Protein AF-A0A2E3Z5Z4-F1 (afdb_monomer)

Secondary structure (DSSP, 8-state):
-EE--EEE----SSSPPPEEEPPPEE-----HHHHHHHHHHHHHHHHHHHHHHHHHHHHHHHHHHT------------------------SSHHHHHHHHHHHHHHHHHHHHHHHHHHHHHHHHHHHHHHHHHHHHHHHHHHHHTT---HHHHIIIIIIIIHHHHHIIIIIHHHHHHHHHHHHHHHHTTSSHHHHHHHHHHHHHHHHHHHHHHHHHHHHHHHHHHHHHHHHHHHHHHHHHHHHHHHHHHHHHHHHHHT-

Sequence (259 aa):
LTLAVQARDAYDLSGKPHIGSSQRFLLDIVTESELRAQLEKRELSLRQRFESIYEKMTGIQDLLTRIQVQPLTPIDTPSRQITGSETADHEMADEDTMGQSELERIQERDRLRIRGALQNVTQIAYETLGVSEGFEDIVEELINNRVDTEELKRRLVGGIAEPLRNIGDKMLPALEARIQLLEVAYRNQQSVEESQLRTVAEGEVVLEAMKQVLDRMLELESYNEIVELLRGIVKDHEKLKELTKKERRQKLRSLLDDN

Radius of gyration: 32.75 Å; Cα contacts (8 Å, |Δi|>4): 185; chains: 1; bounding box: 84×48×108 Å

Foldseek 3Di:
DKDKDKDWDPDDPDDDTDIDIDDIDDDDDDDLVVLVVVLVVLLVVLLVLLVVLLVLLVVLLVLLVPLDDDDPPPPPPPPPPDDDDDDDDDDPPPVVVVVVVVVVVSLVSNLVSLVVSLVSLLVSLVSLLVSLVSLVVSVVVCVVVVVDDPVSCCLSNVLANVLSNCLNVPLSVVLSVLSVVLSVCSVVVHCNVVSSVVSSVSSVVSSVSSVSSSVSSVVCVVVVVVVVVVVVVVVVVVVVVVVVVVVVVVVVVVVVVVD

pLDDT: mean 81.89, std 17.37, range [35.25, 98.38]

Mean predicted aligned error: 13.55 Å

Solvent-accessible surface area (backbone atoms only — not comparable to full-atom values): 14600 Å² total; per-residue (Å²): 91,78,48,68,54,75,48,70,59,88,62,79,86,85,77,79,56,57,71,51,66,53,74,77,43,79,47,83,93,69,53,73,70,55,50,49,55,54,50,53,54,49,50,52,53,45,48,58,52,47,52,54,49,50,54,52,51,52,54,41,49,57,51,58,70,65,50,80,71,74,75,84,70,74,80,77,72,75,83,72,77,87,74,88,81,92,79,84,94,88,76,78,70,60,61,60,54,51,53,51,57,52,53,52,53,52,51,54,51,42,52,50,47,53,54,49,39,42,57,49,42,57,49,47,21,55,53,36,33,58,44,17,50,55,41,49,51,52,52,51,53,28,54,77,69,71,72,61,48,73,66,58,47,46,43,44,42,68,46,36,21,52,54,32,37,46,42,26,74,47,48,37,53,52,40,42,54,34,46,52,52,28,51,52,18,55,75,68,74,43,66,43,58,63,33,44,54,54,34,49,53,48,46,50,56,47,50,52,54,52,47,56,36,51,50,61,57,50,77,50,45,64,58,50,51,54,48,50,54,49,53,49,52,50,52,51,51,52,53,52,50,52,51,54,54,48,52,53,51,50,53,53,48,55,62,62,72,75,110

Structure (mmCIF, N/CA/C/O backbone):
data_AF-A0A2E3Z5Z4-F1
#
_entry.id   AF-A0A2E3Z5Z4-F1
#
loop_
_atom_site.group_PDB
_atom_site.id
_atom_site.type_symbol
_atom_site.label_atom_id
_atom_site.label_alt_id
_atom_site.label_comp_id
_atom_site.label_asym_id
_atom_site.label_entity_id
_atom_site.label_seq_id
_atom_site.pdbx_PDB_ins_code
_atom_site.Cartn_x
_atom_site.Cartn_y
_atom_site.Cartn_z
_atom_site.occupancy
_atom_site.B_iso_or_equiv
_atom_site.auth_seq_id
_atom_site.auth_comp_id
_atom_site.auth_asym_id
_atom_site.auth_atom_id
_atom_site.pdbx_PDB_model_num
ATOM 1 N N . LEU A 1 1 ? 4.002 7.766 -32.623 1.00 81.69 1 LEU A N 1
ATOM 2 C CA . LEU A 1 1 ? 3.055 7.008 -33.485 1.00 81.69 1 LEU A CA 1
ATOM 3 C C . LEU A 1 1 ? 1.656 7.142 -32.874 1.00 81.69 1 LEU A C 1
ATOM 5 O O . LEU A 1 1 ? 1.576 7.218 -31.659 1.00 81.69 1 LEU A O 1
ATOM 9 N N . THR A 1 2 ? 0.567 7.232 -33.645 1.00 85.31 2 THR A N 1
ATOM 10 C CA . THR A 1 2 ? -0.797 7.290 -33.076 1.00 85.31 2 THR A CA 1
ATOM 11 C C . THR A 1 2 ? -1.677 6.170 -33.620 1.00 85.31 2 THR A C 1
ATOM 13 O O . THR A 1 2 ? -1.690 5.919 -34.822 1.00 85.31 2 THR A O 1
ATOM 16 N N . LEU A 1 3 ? -2.406 5.493 -32.732 1.00 89.81 3 LEU A N 1
ATOM 17 C CA . LEU A 1 3 ? -3.321 4.397 -33.053 1.00 89.81 3 LEU A CA 1
ATOM 18 C C . LEU A 1 3 ? -4.740 4.778 -32.617 1.00 89.81 3 LEU A C 1
ATOM 20 O O . LEU A 1 3 ? -4.932 5.350 -31.548 1.00 89.81 3 LEU A O 1
ATOM 24 N N . ALA A 1 4 ? -5.745 4.474 -33.430 1.00 88.81 4 ALA A N 1
ATOM 25 C CA . ALA A 1 4 ? -7.147 4.576 -33.043 1.00 88.81 4 ALA A CA 1
ATOM 26 C C . ALA A 1 4 ? -7.926 3.430 -33.684 1.00 88.81 4 ALA A C 1
ATOM 28 O O . ALA A 1 4 ? -7.639 3.039 -34.816 1.00 88.81 4 ALA A O 1
ATOM 29 N N . VAL A 1 5 ? -8.912 2.910 -32.963 1.00 88.25 5 VAL A N 1
ATOM 30 C CA . VAL A 1 5 ? -9.792 1.842 -33.432 1.00 88.25 5 VAL A CA 1
ATOM 31 C C . VAL A 1 5 ? -11.136 2.459 -33.798 1.00 88.25 5 VAL A C 1
ATOM 33 O O . VAL A 1 5 ? -11.672 3.286 -33.063 1.00 88.25 5 VAL A O 1
ATOM 36 N N . GLN A 1 6 ? -11.682 2.073 -34.948 1.00 91.06 6 GLN A N 1
ATOM 37 C CA . GLN A 1 6 ? -13.031 2.445 -35.360 1.00 91.06 6 GLN A CA 1
ATOM 38 C C . GLN A 1 6 ? -13.872 1.182 -35.495 1.00 91.06 6 GLN A C 1
ATOM 40 O O . GLN A 1 6 ? -13.447 0.214 -36.123 1.00 91.06 6 GLN A O 1
ATOM 45 N N . ALA A 1 7 ? -15.065 1.207 -34.913 1.00 88.56 7 ALA A N 1
ATOM 46 C CA . ALA A 1 7 ? -16.059 0.160 -35.053 1.00 88.56 7 ALA A CA 1
ATOM 47 C C . ALA A 1 7 ? -17.259 0.720 -35.814 1.00 88.56 7 ALA A C 1
ATOM 49 O O . ALA A 1 7 ? -17.689 1.849 -35.572 1.00 88.56 7 ALA A O 1
ATOM 50 N N . ARG A 1 8 ? -17.789 -0.074 -36.743 1.00 88.62 8 ARG A N 1
ATOM 51 C CA . ARG A 1 8 ? -18.981 0.258 -37.523 1.00 88.62 8 ARG A CA 1
ATOM 52 C C . ARG A 1 8 ? -20.074 -0.744 -37.194 1.00 88.62 8 ARG A C 1
ATOM 54 O O . ARG A 1 8 ? -19.803 -1.945 -37.205 1.00 88.62 8 ARG A O 1
ATOM 61 N N . ASP A 1 9 ? -21.281 -0.261 -36.933 1.00 86.00 9 ASP A N 1
ATOM 62 C CA . ASP A 1 9 ? -22.440 -1.137 -36.774 1.00 86.00 9 ASP A CA 1
ATOM 63 C C . ASP A 1 9 ? -22.969 -1.658 -38.129 1.00 86.00 9 ASP A C 1
ATOM 65 O O . ASP A 1 9 ? -22.488 -1.293 -39.209 1.00 86.00 9 ASP A O 1
ATOM 69 N N . ALA A 1 10 ? -23.931 -2.581 -38.067 1.00 82.06 10 ALA A N 1
ATOM 70 C CA . ALA A 1 10 ? -24.584 -3.173 -39.236 1.00 82.06 10 ALA A CA 1
ATOM 71 C C . ALA A 1 10 ? -25.919 -2.483 -39.583 1.00 82.06 10 ALA A C 1
ATOM 73 O O . ALA A 1 10 ? -26.794 -3.113 -40.167 1.00 82.06 10 ALA A O 1
ATOM 74 N N . TYR A 1 11 ? -26.102 -1.214 -39.202 1.00 77.44 11 TYR A N 1
ATOM 75 C CA . TYR A 1 11 ? -27.348 -0.487 -39.446 1.00 77.44 11 TYR A CA 1
ATOM 76 C C . TYR A 1 11 ? -27.552 -0.207 -40.949 1.00 77.44 11 TYR A C 1
ATOM 78 O O . TYR A 1 11 ? -26.732 0.473 -41.572 1.00 77.44 11 TYR A O 1
ATOM 86 N N . ASP A 1 12 ? -28.642 -0.717 -41.535 1.00 76.56 12 ASP A N 1
ATOM 87 C CA . ASP A 1 12 ? -28.917 -0.703 -42.984 1.00 76.56 12 ASP A CA 1
ATOM 88 C C . ASP A 1 12 ? -30.242 -0.013 -43.388 1.00 76.56 12 ASP A C 1
ATOM 90 O O . ASP A 1 12 ? -30.533 0.142 -44.577 1.00 76.56 12 ASP A O 1
ATOM 94 N N . LEU A 1 13 ? -31.025 0.483 -42.426 1.00 72.44 13 LEU A N 1
ATOM 95 C CA . LEU A 1 13 ? -32.344 1.084 -42.657 1.00 72.44 13 LEU A CA 1
ATOM 96 C C . LEU A 1 13 ? -32.277 2.621 -42.665 1.00 72.44 13 LEU A C 1
ATOM 98 O O . LEU A 1 13 ? -32.547 3.302 -41.677 1.00 72.44 13 LEU A O 1
ATOM 102 N N . SER A 1 14 ? -31.945 3.174 -43.834 1.00 68.88 14 SER A N 1
ATOM 103 C CA . SER A 1 14 ? -31.953 4.612 -44.172 1.00 68.88 14 SER A CA 1
ATOM 104 C C . SER A 1 14 ? -31.029 5.500 -43.319 1.00 68.88 14 SER A C 1
ATOM 106 O O . SER A 1 14 ? -31.442 6.145 -42.360 1.00 68.88 14 SER A O 1
ATOM 108 N N . GLY A 1 15 ? -29.753 5.574 -43.708 1.00 71.81 15 GLY A N 1
ATOM 109 C CA . GLY A 1 15 ? -28.756 6.455 -43.096 1.00 71.81 15 GLY A CA 1
ATOM 110 C C . GLY A 1 15 ? -27.323 6.071 -43.469 1.00 71.81 15 GLY A C 1
ATOM 111 O O . GLY A 1 15 ? -27.103 5.137 -44.238 1.00 71.81 15 GLY A O 1
ATOM 112 N N . LYS A 1 16 ? -26.335 6.798 -42.933 1.00 70.19 16 LYS A N 1
ATOM 113 C CA . LYS A 1 16 ? -24.941 6.323 -42.905 1.00 70.19 16 LYS A CA 1
ATOM 114 C C . LYS A 1 16 ? -24.764 5.409 -41.678 1.00 70.19 16 LYS A C 1
ATOM 116 O O . LYS A 1 16 ? -25.368 5.722 -40.655 1.00 70.19 16 LYS A O 1
ATOM 121 N N . PRO A 1 17 ? -23.944 4.343 -41.750 1.00 76.44 17 PRO A N 1
ATOM 122 C CA . PRO A 1 17 ? -23.672 3.474 -40.602 1.00 76.44 17 PRO A CA 1
ATOM 123 C C . PRO A 1 17 ? -23.128 4.277 -39.423 1.00 76.44 17 PRO A C 1
ATOM 125 O O . PRO A 1 17 ? -22.361 5.227 -39.638 1.00 76.44 17 PRO A O 1
ATOM 128 N N . HIS A 1 18 ? -23.460 3.888 -38.195 1.00 82.50 18 HIS A N 1
ATOM 129 C CA . HIS A 1 18 ? -22.856 4.537 -37.041 1.00 82.50 18 HIS A CA 1
ATOM 130 C C . HIS A 1 18 ? -21.420 4.048 -36.889 1.00 82.50 18 HIS A C 1
ATOM 132 O O . HIS A 1 18 ? -21.141 2.847 -36.871 1.00 82.50 18 HIS A O 1
ATOM 138 N N . ILE A 1 19 ? -20.496 5.003 -36.799 1.00 86.94 19 ILE A N 1
ATOM 139 C CA . ILE A 1 19 ? -19.078 4.736 -36.585 1.00 86.94 19 ILE A CA 1
ATOM 140 C C . ILE A 1 19 ? -18.723 5.259 -35.200 1.00 86.94 19 ILE A C 1
ATOM 142 O O . ILE A 1 19 ? -18.732 6.467 -34.965 1.00 86.94 19 ILE A O 1
ATOM 146 N N . GLY A 1 20 ? -18.409 4.342 -34.292 1.00 86.31 20 GLY A N 1
ATOM 147 C CA . GLY A 1 20 ? -17.784 4.660 -33.017 1.00 86.31 20 GLY A CA 1
ATOM 148 C C . GLY A 1 20 ? -16.270 4.673 -33.187 1.00 86.31 20 GLY A C 1
ATOM 149 O O . GLY A 1 20 ? -15.703 3.758 -33.783 1.00 86.31 20 GLY A O 1
ATOM 150 N N . SER A 1 21 ? -15.600 5.698 -32.673 1.00 87.81 21 SER A N 1
ATOM 151 C CA . SER A 1 21 ? -14.138 5.752 -32.627 1.00 87.81 21 SER A CA 1
ATOM 152 C C . SER A 1 21 ? -13.648 5.681 -31.190 1.00 87.81 21 SER A C 1
ATOM 154 O O . SER A 1 21 ? -14.192 6.366 -30.324 1.00 87.81 21 SER A O 1
ATOM 156 N N . SER A 1 22 ? -12.586 4.918 -30.952 1.00 91.44 22 SER A N 1
ATOM 157 C CA . SER A 1 22 ? -11.853 4.97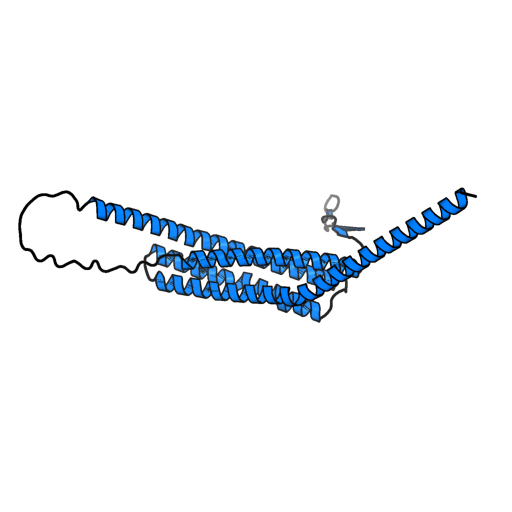2 -29.693 1.00 91.44 22 SER A CA 1
ATOM 158 C C . SER A 1 22 ? -11.140 6.316 -29.530 1.00 91.44 22 SER A C 1
ATOM 160 O O . SER A 1 22 ? -10.938 7.070 -30.490 1.00 91.44 22 SER A O 1
ATOM 162 N N . GLN A 1 23 ? -10.666 6.575 -28.313 1.00 91.12 23 GLN A N 1
ATOM 163 C CA . GLN A 1 23 ? -9.631 7.579 -28.092 1.00 91.12 23 GLN A CA 1
ATOM 164 C C . GLN A 1 23 ? -8.366 7.256 -28.905 1.00 91.12 23 GLN A C 1
ATOM 166 O O . GLN A 1 23 ? -8.121 6.103 -29.275 1.00 91.12 23 GLN A O 1
ATOM 171 N N . ARG A 1 24 ? -7.574 8.291 -29.205 1.00 89.38 24 ARG A N 1
ATOM 172 C CA . ARG A 1 24 ? -6.286 8.140 -29.889 1.00 89.38 24 ARG A CA 1
ATOM 173 C C . ARG A 1 24 ? -5.224 7.746 -28.869 1.00 89.38 24 ARG A C 1
ATOM 175 O O . ARG A 1 24 ? -4.986 8.489 -27.923 1.00 89.38 24 ARG A O 1
ATOM 182 N N . PHE A 1 25 ? -4.567 6.622 -29.103 1.00 85.62 25 PHE A N 1
ATOM 183 C CA . PHE A 1 25 ? -3.423 6.158 -28.330 1.00 85.62 25 PHE A CA 1
ATOM 184 C C . PHE A 1 25 ? -2.145 6.730 -28.933 1.00 85.62 25 PHE A C 1
ATOM 186 O O . PHE A 1 25 ? -1.962 6.678 -30.151 1.00 85.62 25 PHE A O 1
ATOM 193 N N . LEU A 1 26 ? -1.274 7.285 -28.096 1.00 86.06 26 LEU A N 1
ATOM 194 C CA . LEU A 1 26 ? 0.034 7.790 -28.499 1.00 86.06 26 LEU A CA 1
ATOM 195 C C . LEU A 1 26 ? 1.081 6.755 -28.084 1.00 86.06 26 LEU A C 1
ATOM 197 O O . LEU A 1 26 ? 1.138 6.352 -26.930 1.00 86.06 26 LEU A O 1
ATOM 201 N N . LEU A 1 27 ? 1.841 6.278 -29.061 1.00 85.38 27 LEU A N 1
ATOM 202 C CA . LEU A 1 27 ? 2.834 5.221 -28.931 1.00 85.38 27 LEU A CA 1
ATOM 203 C C . LEU A 1 27 ? 4.209 5.811 -29.240 1.00 85.38 27 LEU A C 1
ATOM 205 O O . LEU A 1 27 ? 4.420 6.332 -30.343 1.00 85.38 27 LEU A O 1
ATOM 209 N N . ASP A 1 28 ? 5.133 5.698 -28.296 1.00 85.88 28 ASP A N 1
ATOM 210 C CA . ASP A 1 28 ? 6.524 6.106 -28.466 1.00 85.88 28 ASP A CA 1
ATOM 211 C C . ASP A 1 28 ? 7.396 4.886 -28.764 1.00 85.88 28 ASP A C 1
ATOM 213 O O . ASP A 1 28 ? 7.267 3.839 -28.135 1.00 85.88 28 ASP A O 1
ATOM 217 N N . ILE A 1 29 ? 8.267 5.012 -29.768 1.00 87.00 29 ILE A N 1
ATOM 218 C CA . ILE A 1 29 ? 9.223 3.960 -30.123 1.00 87.00 29 ILE A CA 1
ATOM 219 C C . ILE A 1 29 ? 10.478 4.213 -29.301 1.00 87.00 29 ILE A C 1
ATOM 221 O O . ILE A 1 29 ? 11.166 5.210 -29.516 1.00 87.00 29 ILE A O 1
ATOM 225 N N . VAL A 1 30 ? 10.756 3.306 -28.376 1.00 88.62 30 VAL A N 1
ATOM 226 C CA . VAL A 1 30 ? 11.897 3.369 -27.463 1.00 88.62 30 VAL A CA 1
ATOM 227 C C . VAL A 1 30 ? 12.758 2.123 -27.612 1.00 88.62 30 VAL A C 1
ATOM 229 O O . VAL A 1 30 ? 12.296 1.072 -28.060 1.00 88.62 30 VAL A O 1
ATOM 232 N N . THR A 1 31 ? 14.028 2.236 -27.245 1.00 90.44 31 THR A N 1
ATOM 233 C CA . THR A 1 31 ? 14.907 1.069 -27.109 1.00 90.44 31 THR A CA 1
ATOM 234 C C . THR A 1 31 ? 14.530 0.244 -25.875 1.00 90.44 31 THR A C 1
ATOM 236 O O . THR A 1 31 ? 13.939 0.759 -24.927 1.00 90.44 31 THR A O 1
ATOM 239 N N . GLU A 1 32 ? 14.928 -1.031 -25.839 1.00 87.38 32 GLU A N 1
ATOM 240 C CA . GLU A 1 32 ? 14.714 -1.905 -24.672 1.00 87.38 32 GLU A CA 1
ATOM 241 C C . GLU A 1 32 ? 15.267 -1.284 -23.377 1.00 87.38 32 GLU A C 1
ATOM 243 O O . GLU A 1 32 ? 14.608 -1.290 -22.338 1.00 87.38 32 GLU A O 1
ATOM 248 N N . SER A 1 33 ? 16.461 -0.690 -23.446 1.00 83.31 33 SER A N 1
ATOM 249 C CA . SER A 1 33 ? 17.095 -0.022 -22.307 1.00 83.31 33 SER A CA 1
ATOM 250 C C . SER A 1 33 ? 16.328 1.205 -21.819 1.00 83.31 33 SER A C 1
ATOM 252 O O . SER A 1 33 ? 16.281 1.453 -20.616 1.00 83.31 33 SER A O 1
ATOM 254 N N . GLU A 1 34 ? 15.737 1.977 -22.732 1.00 85.19 34 GLU A N 1
ATOM 255 C CA . GLU A 1 34 ? 14.938 3.152 -22.377 1.00 85.19 34 GLU A CA 1
ATOM 256 C C . GLU A 1 34 ? 13.601 2.744 -21.761 1.00 85.19 34 GLU A C 1
ATOM 258 O O . GLU A 1 34 ? 13.204 3.335 -20.758 1.00 85.19 34 GLU A O 1
ATOM 263 N N . LEU A 1 35 ? 12.943 1.711 -22.304 1.00 86.75 35 LEU A N 1
ATOM 264 C CA . LEU A 1 35 ? 11.717 1.164 -21.723 1.00 86.75 35 LEU A CA 1
ATOM 265 C C . LEU A 1 35 ? 11.966 0.674 -20.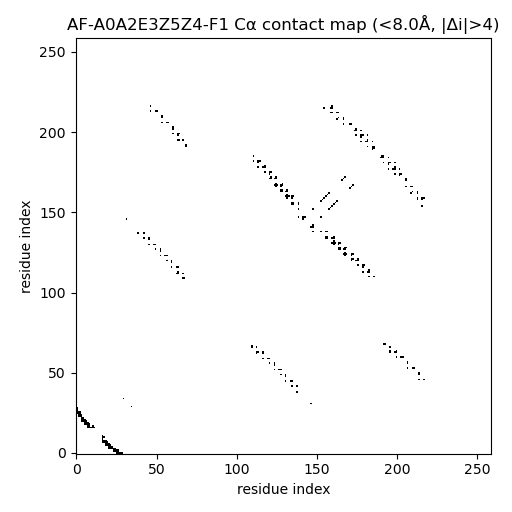294 1.00 86.75 35 LEU A C 1
ATOM 267 O O . LEU A 1 35 ? 11.238 1.057 -19.382 1.00 86.75 35 LEU A O 1
ATOM 271 N N . ARG A 1 36 ? 13.037 -0.100 -20.072 1.00 84.12 36 ARG A N 1
ATOM 272 C CA . ARG A 1 36 ? 13.404 -0.570 -18.727 1.00 84.12 36 ARG A CA 1
ATOM 273 C C . ARG A 1 36 ? 13.623 0.580 -17.751 1.00 84.12 36 ARG A C 1
ATOM 275 O O . ARG A 1 36 ? 13.037 0.562 -16.680 1.00 84.12 36 ARG A O 1
ATOM 282 N N . ALA A 1 37 ? 14.369 1.611 -18.143 1.00 83.88 37 ALA A N 1
ATOM 283 C CA . ALA A 1 37 ? 14.598 2.774 -17.284 1.00 83.88 37 ALA A CA 1
ATOM 284 C C . ALA A 1 37 ? 13.296 3.528 -16.938 1.00 83.88 37 ALA A C 1
ATOM 286 O O . ALA A 1 37 ? 13.129 4.023 -15.823 1.00 83.88 37 ALA A O 1
ATOM 287 N N . GLN A 1 38 ? 12.353 3.623 -17.881 1.00 86.00 38 GLN A N 1
ATOM 288 C CA . GLN A 1 38 ? 11.047 4.235 -17.618 1.00 86.00 38 GLN A CA 1
ATOM 289 C C . GLN A 1 38 ? 10.204 3.398 -16.649 1.00 86.00 38 GLN A C 1
ATOM 291 O O . GLN A 1 38 ? 9.592 3.962 -15.740 1.00 86.00 38 GLN A O 1
ATOM 296 N N . LEU A 1 39 ? 10.192 2.076 -16.818 1.00 89.44 39 LEU A N 1
ATOM 297 C CA . LEU A 1 39 ? 9.470 1.154 -15.943 1.00 89.44 39 LEU A CA 1
ATOM 298 C C . LEU A 1 39 ? 10.078 1.100 -14.536 1.00 89.44 39 LEU A C 1
ATOM 300 O O . LEU A 1 39 ? 9.334 1.174 -13.566 1.00 89.44 39 LEU A O 1
ATOM 304 N N . GLU A 1 40 ? 11.407 1.092 -14.417 1.00 84.56 40 GLU A N 1
ATOM 305 C CA . GLU A 1 40 ? 12.132 1.189 -13.139 1.00 84.56 40 GLU A CA 1
ATOM 306 C C . GLU A 1 40 ? 11.742 2.463 -12.373 1.00 84.56 40 GLU A C 1
ATOM 308 O O . GLU A 1 40 ? 11.464 2.430 -11.175 1.00 84.56 40 GLU A O 1
ATOM 313 N N . LYS A 1 41 ? 11.639 3.600 -13.074 1.00 86.38 41 LYS A N 1
ATOM 314 C CA . LYS A 1 41 ? 11.189 4.857 -12.465 1.00 86.38 41 LYS A CA 1
ATOM 315 C C . LYS A 1 41 ? 9.735 4.788 -11.985 1.00 86.38 41 LYS A C 1
ATOM 317 O O . LYS A 1 41 ? 9.410 5.362 -10.944 1.00 86.38 41 LYS A O 1
ATOM 322 N N . ARG A 1 42 ? 8.847 4.138 -12.744 1.00 91.44 42 ARG A N 1
ATOM 323 C CA . ARG A 1 42 ? 7.448 3.942 -12.327 1.00 91.44 42 ARG A CA 1
ATOM 324 C C . ARG A 1 42 ? 7.364 3.024 -11.112 1.00 91.44 42 ARG A C 1
ATOM 326 O O . ARG A 1 42 ? 6.654 3.359 -10.171 1.00 91.44 42 ARG A O 1
ATOM 333 N N . GLU A 1 43 ? 8.132 1.941 -11.098 1.00 90.31 43 GLU A N 1
ATOM 334 C CA . GLU A 1 43 ? 8.255 1.038 -9.954 1.00 90.31 43 GLU A CA 1
ATOM 335 C C . GLU A 1 43 ? 8.700 1.786 -8.684 1.00 90.31 43 GLU A C 1
ATOM 337 O O . GLU A 1 43 ? 8.037 1.675 -7.653 1.00 90.31 43 GLU A O 1
ATOM 342 N N . LEU A 1 44 ? 9.737 2.629 -8.767 1.00 88.31 44 LEU A N 1
ATOM 343 C CA . LEU A 1 44 ? 10.179 3.466 -7.643 1.00 88.31 44 LEU A CA 1
ATOM 344 C C . LEU A 1 44 ? 9.053 4.377 -7.126 1.00 88.31 44 LEU A C 1
ATOM 346 O O . LEU A 1 44 ? 8.833 4.497 -5.921 1.00 88.31 44 LEU A O 1
ATOM 350 N N . SER A 1 45 ? 8.305 5.006 -8.035 1.00 89.06 45 SER A N 1
ATOM 351 C CA . SER A 1 45 ? 7.174 5.859 -7.660 1.00 89.06 45 SER A CA 1
ATOM 352 C C . SER A 1 45 ? 6.046 5.073 -6.981 1.00 89.06 45 SER A C 1
ATOM 354 O O . SER A 1 45 ? 5.419 5.594 -6.057 1.00 89.06 45 SER A O 1
ATOM 356 N N . LEU A 1 46 ? 5.763 3.848 -7.434 1.00 94.38 46 LEU A N 1
ATOM 357 C CA . LEU A 1 46 ? 4.764 2.968 -6.821 1.00 94.38 46 LEU A CA 1
ATOM 358 C C . LEU A 1 46 ? 5.193 2.538 -5.420 1.00 94.38 46 LEU A C 1
ATOM 360 O O . LEU A 1 46 ? 4.371 2.536 -4.504 1.00 94.38 46 LEU A O 1
ATOM 364 N N . ARG A 1 47 ? 6.484 2.256 -5.233 1.00 92.12 47 ARG A N 1
ATOM 365 C CA . ARG A 1 47 ? 7.047 1.959 -3.920 1.00 92.12 47 ARG A CA 1
ATOM 366 C C . ARG A 1 47 ? 6.911 3.132 -2.956 1.00 92.12 47 ARG A C 1
ATOM 368 O O . ARG A 1 47 ? 6.364 2.943 -1.879 1.00 92.12 47 ARG A O 1
ATOM 375 N N . GLN A 1 48 ? 7.342 4.334 -3.337 1.00 90.62 48 GLN A N 1
ATOM 376 C CA . GLN A 1 48 ? 7.217 5.527 -2.482 1.00 90.62 48 GLN A CA 1
ATOM 377 C C . GLN A 1 48 ? 5.759 5.784 -2.079 1.00 90.62 48 GLN A C 1
ATOM 379 O O . GLN A 1 48 ? 5.451 6.159 -0.943 1.00 90.62 48 GLN A O 1
ATOM 384 N N . ARG A 1 49 ? 4.830 5.538 -3.013 1.00 95.31 49 ARG A N 1
ATOM 385 C CA . ARG A 1 49 ? 3.398 5.581 -2.725 1.00 95.31 49 ARG A CA 1
ATOM 386 C C . ARG A 1 49 ? 3.007 4.517 -1.697 1.00 95.31 49 ARG A C 1
ATOM 388 O O . ARG A 1 49 ? 2.269 4.843 -0.774 1.00 95.31 49 ARG A O 1
ATOM 395 N N . PHE A 1 50 ? 3.496 3.286 -1.819 1.00 96.62 50 PHE A N 1
ATOM 396 C CA . PHE A 1 50 ? 3.208 2.219 -0.859 1.00 96.62 50 PHE A CA 1
ATOM 397 C C . PHE A 1 50 ? 3.834 2.449 0.522 1.00 96.62 50 PHE A C 1
ATOM 399 O O . PHE A 1 50 ? 3.162 2.224 1.523 1.00 96.62 50 PHE A O 1
ATOM 406 N N . GLU A 1 51 ? 5.051 2.986 0.600 1.00 93.75 51 GLU A N 1
ATOM 407 C CA . GLU A 1 51 ? 5.678 3.425 1.857 1.00 93.75 51 GLU A CA 1
ATOM 408 C C . GLU A 1 51 ? 4.802 4.469 2.563 1.00 93.75 51 GLU A C 1
ATOM 410 O O . GLU A 1 51 ? 4.485 4.329 3.743 1.00 93.75 51 GLU A O 1
ATOM 415 N N . SER A 1 52 ? 4.292 5.452 1.814 1.00 93.25 52 SER A N 1
ATOM 416 C CA . SER A 1 52 ? 3.356 6.447 2.355 1.00 93.25 52 SER A CA 1
ATOM 417 C C . SER A 1 52 ? 2.051 5.809 2.859 1.00 93.25 52 SER A C 1
ATOM 419 O O . SER A 1 52 ? 1.482 6.249 3.856 1.00 93.25 52 SER A O 1
ATOM 421 N N . ILE A 1 53 ? 1.544 4.772 2.181 1.00 96.62 53 ILE A N 1
ATOM 422 C CA . ILE A 1 53 ? 0.353 4.018 2.614 1.00 96.62 53 ILE A CA 1
ATOM 423 C C . ILE A 1 53 ? 0.650 3.234 3.903 1.00 96.62 53 ILE A C 1
ATOM 425 O O . ILE A 1 53 ? -0.170 3.224 4.823 1.00 96.62 53 ILE A O 1
ATOM 429 N N . TYR A 1 54 ? 1.827 2.618 3.999 1.00 94.69 54 TYR A N 1
ATOM 430 C CA . TYR A 1 54 ? 2.289 1.900 5.186 1.00 94.69 54 TYR A CA 1
ATOM 431 C C . TYR A 1 54 ? 2.424 2.819 6.412 1.00 94.69 54 TYR A C 1
ATOM 433 O O . TYR A 1 54 ? 1.967 2.470 7.505 1.00 94.69 54 TYR A O 1
ATOM 441 N N . GLU A 1 55 ? 2.959 4.030 6.239 1.00 93.50 55 GLU A N 1
ATOM 442 C CA . GLU A 1 55 ? 3.016 5.037 7.306 1.00 93.50 55 GLU A CA 1
ATOM 443 C C . GLU A 1 55 ? 1.616 5.431 7.799 1.00 93.50 55 GLU A C 1
ATOM 445 O O . GLU A 1 55 ? 1.373 5.492 9.008 1.00 93.50 55 GLU A O 1
ATOM 450 N N . LYS A 1 56 ? 0.655 5.629 6.882 1.00 95.69 56 LYS A N 1
ATOM 451 C CA . LYS A 1 56 ? -0.747 5.885 7.256 1.00 95.69 56 LYS A CA 1
ATOM 452 C C . LYS A 1 56 ? -1.334 4.722 8.059 1.00 95.69 56 LYS A C 1
ATOM 454 O O . LYS A 1 56 ? -1.997 4.967 9.064 1.00 95.69 56 LYS A O 1
ATOM 459 N N . MET A 1 57 ? -1.085 3.475 7.648 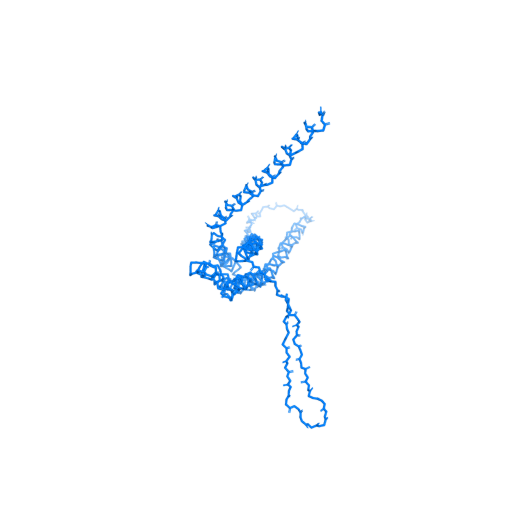1.00 96.19 57 MET A N 1
ATOM 460 C CA . MET A 1 57 ? -1.574 2.285 8.356 1.00 96.19 57 MET A CA 1
ATOM 461 C C . MET A 1 57 ? -0.974 2.179 9.765 1.00 96.19 57 MET A C 1
ATOM 463 O O . MET A 1 57 ? -1.688 1.889 10.724 1.00 96.19 57 MET A O 1
ATOM 467 N N . THR A 1 58 ? 0.310 2.512 9.918 1.00 93.19 58 THR A N 1
ATOM 468 C CA . THR A 1 58 ? 0.968 2.599 11.232 1.00 93.19 58 THR A CA 1
ATOM 469 C C . THR A 1 58 ? 0.288 3.653 12.112 1.00 93.19 58 THR A C 1
ATOM 471 O O . THR A 1 58 ? -0.024 3.398 13.273 1.00 93.19 58 THR A O 1
ATOM 474 N N . GLY A 1 59 ? -0.052 4.810 11.537 1.00 89.69 59 GLY A N 1
ATOM 475 C CA . GLY A 1 59 ? -0.826 5.840 12.230 1.00 89.69 59 GLY A CA 1
ATOM 476 C C . GLY A 1 59 ? -2.217 5.370 12.677 1.00 89.69 59 GLY A C 1
ATOM 477 O O . GLY A 1 59 ? -2.664 5.734 13.763 1.00 89.69 59 GLY A O 1
ATOM 478 N N . ILE A 1 60 ? -2.904 4.536 11.888 1.00 92.88 60 ILE A N 1
ATOM 479 C CA . ILE A 1 60 ? -4.189 3.933 12.287 1.00 92.88 60 ILE A CA 1
ATOM 480 C C . ILE A 1 60 ? -3.990 2.983 13.467 1.00 92.88 60 ILE A C 1
ATOM 482 O O . ILE A 1 60 ? -4.748 3.052 14.433 1.00 92.88 60 ILE A O 1
ATOM 486 N N . GLN A 1 61 ? -2.960 2.139 13.418 1.00 92.06 61 GLN A N 1
ATOM 487 C CA . GLN A 1 61 ? -2.626 1.222 14.506 1.00 92.06 61 GLN A CA 1
ATOM 488 C C . GLN A 1 61 ? -2.376 1.979 15.820 1.00 92.06 61 GLN A C 1
ATOM 490 O O . GLN A 1 61 ? -2.941 1.639 16.863 1.00 92.06 61 GLN A O 1
ATOM 495 N N . ASP A 1 62 ? -1.620 3.074 15.764 1.00 90.25 62 ASP A N 1
ATOM 496 C CA . ASP A 1 62 ? -1.381 3.955 16.910 1.00 90.25 62 ASP A CA 1
ATOM 497 C C . ASP A 1 62 ? -2.667 4.609 17.437 1.00 90.25 62 ASP A C 1
ATOM 499 O O . ASP A 1 62 ? -2.809 4.848 18.636 1.00 90.25 62 ASP A O 1
ATOM 503 N N . LEU A 1 63 ? -3.631 4.924 16.569 1.00 90.38 63 LEU A N 1
ATOM 504 C CA . LEU A 1 63 ? -4.926 5.458 16.997 1.00 90.38 63 LEU A CA 1
ATOM 505 C C . LEU A 1 63 ? -5.782 4.391 17.686 1.00 90.38 63 LEU A C 1
ATOM 507 O O . LEU A 1 63 ? -6.421 4.700 18.694 1.00 90.38 63 LEU A O 1
ATOM 511 N N . LEU A 1 64 ? -5.778 3.159 17.172 1.00 89.44 64 LEU A N 1
ATOM 512 C CA . LEU A 1 64 ? -6.537 2.034 17.724 1.00 89.44 64 LEU A CA 1
ATOM 513 C C . LEU A 1 64 ? -6.015 1.609 19.102 1.00 89.44 64 LEU A C 1
ATOM 515 O O . LEU A 1 64 ? -6.808 1.323 19.998 1.00 89.44 64 LEU A O 1
ATOM 519 N N . THR A 1 65 ? -4.697 1.632 19.312 1.00 89.88 65 THR A N 1
ATOM 520 C CA . THR A 1 65 ? -4.077 1.327 20.616 1.00 89.88 65 THR A CA 1
ATOM 521 C C . THR A 1 65 ? -4.359 2.400 21.675 1.00 89.88 65 THR A C 1
ATOM 523 O O . THR A 1 65 ? -4.388 2.101 22.865 1.00 89.88 65 THR A O 1
ATOM 526 N N . ARG A 1 66 ? -4.620 3.649 21.264 1.00 87.12 66 ARG A N 1
ATOM 527 C CA . ARG A 1 66 ? -4.922 4.787 22.158 1.00 87.12 66 ARG A CA 1
ATOM 528 C C . ARG A 1 66 ? -6.379 4.888 22.610 1.00 87.12 66 ARG A C 1
ATOM 530 O O . ARG A 1 66 ? -6.689 5.798 23.387 1.00 87.12 66 ARG A O 1
ATOM 537 N N . ILE A 1 67 ? -7.271 4.043 22.096 1.00 84.62 67 ILE A N 1
ATOM 538 C CA . ILE A 1 67 ? -8.661 3.976 22.565 1.00 84.62 67 ILE A CA 1
ATOM 539 C C . ILE A 1 67 ? -8.624 3.506 24.021 1.00 84.62 67 ILE A C 1
ATOM 541 O O . ILE A 1 67 ? -8.021 2.478 24.329 1.00 84.62 67 ILE A O 1
ATOM 545 N N . GLN A 1 68 ? -9.195 4.296 24.930 1.00 72.69 68 GLN A N 1
ATOM 546 C CA . GLN A 1 68 ? -9.142 3.998 26.356 1.00 72.69 68 GLN A CA 1
ATOM 547 C C . GLN A 1 68 ? -10.318 3.098 26.717 1.00 72.69 68 GLN A C 1
ATOM 549 O O . GLN A 1 68 ? -11.476 3.508 26.668 1.00 72.69 68 GLN A O 1
ATOM 554 N N . VAL A 1 69 ? -10.018 1.865 27.113 1.00 65.31 69 VAL A N 1
ATOM 555 C CA . VAL A 1 69 ? -10.971 1.010 27.819 1.00 65.31 69 VAL A CA 1
ATOM 556 C C . VAL A 1 69 ? -10.779 1.315 29.292 1.00 65.31 69 VAL A C 1
ATOM 558 O O . VAL A 1 69 ? -9.868 0.792 29.931 1.00 65.31 69 VAL A O 1
ATOM 561 N N . GLN A 1 70 ? -11.596 2.212 29.835 1.00 59.72 70 GLN A N 1
ATOM 562 C CA . GLN A 1 70 ? -11.624 2.360 31.281 1.00 59.72 70 GLN A CA 1
ATOM 563 C C . GLN A 1 70 ? -12.245 1.076 31.857 1.00 59.72 70 GLN A C 1
ATOM 565 O O . GLN A 1 70 ? -13.368 0.733 31.467 1.00 59.72 70 GLN A O 1
ATOM 570 N N . PRO A 1 71 ? -11.583 0.359 32.782 1.00 44.19 71 PRO A N 1
ATOM 571 C CA . PRO A 1 71 ? -12.313 -0.565 33.627 1.00 44.19 71 PRO A CA 1
ATOM 572 C C . PRO A 1 71 ? -13.327 0.274 34.407 1.00 44.19 71 PRO A C 1
ATOM 574 O O . PRO A 1 71 ? -12.984 1.340 34.921 1.00 44.19 71 PRO A O 1
ATOM 577 N N . LEU A 1 72 ? -14.575 -0.189 34.480 1.00 43.09 72 LEU A N 1
ATOM 578 C CA . LEU A 1 72 ? -15.520 0.269 35.494 1.00 43.09 72 LEU A CA 1
ATOM 579 C C . LEU A 1 72 ? -14.845 0.022 36.847 1.00 43.09 72 LEU A C 1
ATOM 581 O O . LEU A 1 72 ? -14.926 -1.079 37.388 1.00 43.09 72 LEU A O 1
ATOM 585 N N . THR A 1 73 ? -14.105 0.999 37.370 1.00 38.47 73 THR A N 1
ATOM 586 C CA . THR A 1 73 ? -13.671 0.962 38.760 1.00 38.47 73 THR A CA 1
ATOM 587 C C . THR A 1 73 ? -14.954 0.851 39.572 1.00 38.47 73 THR A C 1
ATOM 589 O O . THR A 1 73 ? -15.815 1.729 39.432 1.00 38.47 73 THR A O 1
ATOM 592 N N . PRO A 1 74 ? -15.138 -0.214 40.375 1.00 40.09 74 PRO A N 1
ATOM 593 C CA . PRO A 1 74 ? -16.191 -0.202 41.367 1.00 40.09 74 PRO A CA 1
ATOM 594 C C . PRO A 1 74 ? -15.954 1.064 42.177 1.00 40.09 74 PRO A C 1
ATOM 596 O O . PRO A 1 74 ? -14.818 1.342 42.564 1.00 40.09 74 PRO A O 1
ATOM 599 N N . ILE A 1 75 ? -16.998 1.861 42.368 1.00 44.94 75 ILE A N 1
ATOM 600 C CA . ILE A 1 75 ? -16.977 2.933 43.351 1.00 44.94 75 ILE A CA 1
ATOM 601 C C . ILE A 1 75 ? -16.733 2.221 44.683 1.00 44.94 75 ILE A C 1
ATOM 603 O O . ILE A 1 75 ? -17.669 1.704 45.296 1.00 44.94 75 ILE A O 1
ATOM 607 N N . ASP A 1 76 ? -15.465 2.104 45.079 1.00 40.06 76 ASP A N 1
ATOM 608 C CA . ASP A 1 76 ? -15.075 1.694 46.414 1.00 40.06 76 ASP A CA 1
ATOM 609 C C . ASP A 1 76 ? -15.671 2.763 47.309 1.00 40.06 76 ASP A C 1
ATOM 611 O O . ASP A 1 76 ? -15.181 3.885 47.407 1.00 40.06 76 ASP A O 1
ATOM 615 N N . THR A 1 77 ? -16.828 2.431 47.867 1.00 37.47 77 THR A N 1
ATOM 616 C CA . THR A 1 77 ? -17.515 3.259 48.835 1.00 37.47 77 THR A CA 1
ATOM 617 C C . THR A 1 77 ? -16.562 3.311 50.021 1.00 37.47 77 THR A C 1
ATOM 619 O O . THR A 1 77 ? -16.386 2.277 50.679 1.00 37.47 77 THR A O 1
ATOM 622 N N . PRO A 1 78 ? -15.902 4.445 50.327 1.00 39.28 78 PRO A N 1
ATOM 623 C CA . PRO A 1 78 ? -15.170 4.508 51.568 1.00 39.28 78 PRO A CA 1
ATOM 624 C C . PRO A 1 78 ? -16.237 4.400 52.646 1.00 39.28 78 PRO A C 1
ATOM 626 O O . PRO A 1 78 ? -17.133 5.241 52.742 1.00 39.28 78 PRO A O 1
ATOM 629 N N . SER A 1 79 ? -16.182 3.315 53.414 1.00 38.94 79 SER A N 1
ATOM 630 C CA . SER A 1 79 ? -16.997 3.138 54.605 1.00 38.94 79 SER A CA 1
ATOM 631 C C . SER A 1 79 ? -16.662 4.282 55.553 1.00 38.94 79 SER A C 1
ATOM 633 O O . SER A 1 79 ? -15.705 4.226 56.323 1.00 38.94 79 SER A O 1
ATOM 635 N N . ARG A 1 80 ? -17.432 5.366 55.435 1.00 36.88 80 ARG A N 1
ATOM 636 C CA . ARG A 1 80 ? -17.394 6.527 56.310 1.00 36.88 80 ARG A CA 1
ATOM 637 C C . ARG A 1 80 ? -17.881 6.020 57.660 1.00 36.88 80 ARG A C 1
ATOM 639 O O . ARG A 1 80 ? -19.077 5.836 57.872 1.00 36.88 80 ARG A O 1
ATOM 646 N N . GLN A 1 81 ? -16.941 5.720 58.554 1.00 37.66 81 GLN A N 1
ATOM 647 C CA . GLN A 1 81 ? -17.250 5.586 59.969 1.00 37.66 81 GLN A CA 1
ATOM 648 C C . GLN A 1 81 ? -17.909 6.893 60.405 1.00 37.66 81 GLN A C 1
ATOM 650 O O . GLN A 1 81 ? -17.302 7.962 60.387 1.00 37.66 81 GLN A O 1
ATOM 655 N N . ILE A 1 82 ? -19.194 6.791 60.724 1.00 39.50 82 ILE A N 1
ATOM 656 C CA . ILE A 1 82 ? -19.996 7.876 61.263 1.00 39.50 82 ILE A CA 1
ATOM 657 C C . ILE A 1 82 ? -19.497 8.124 62.688 1.00 39.50 82 ILE A C 1
ATOM 659 O O . ILE A 1 82 ? -19.839 7.391 63.612 1.00 39.50 82 ILE A O 1
ATOM 663 N N . THR A 1 83 ? -18.701 9.172 62.870 1.00 35.56 83 THR A N 1
ATOM 664 C CA . THR A 1 83 ? -18.582 9.871 64.153 1.00 35.56 83 THR A CA 1
ATOM 665 C C . THR A 1 83 ? -18.904 11.331 63.884 1.00 35.56 83 THR A C 1
ATOM 667 O O . THR A 1 83 ? -18.204 11.992 63.120 1.00 35.56 83 THR A O 1
ATOM 670 N N . GLY A 1 84 ? -20.047 11.770 64.408 1.00 41.44 84 GLY A N 1
ATOM 671 C CA . GLY A 1 84 ? -20.727 12.988 63.989 1.00 41.44 84 GLY A CA 1
ATOM 672 C C . GLY A 1 84 ? -20.012 14.295 64.316 1.00 41.44 84 GLY A C 1
ATOM 673 O O . GLY A 1 84 ? -19.276 14.391 65.291 1.00 41.44 84 GLY A O 1
ATOM 674 N N . SER A 1 85 ? -20.313 15.311 63.514 1.00 35.25 85 SER A N 1
ATOM 675 C CA . SER A 1 85 ? -20.703 16.649 63.967 1.00 35.25 85 SER A CA 1
ATOM 676 C C . SER A 1 85 ? -21.193 17.438 62.750 1.00 35.25 85 SER A C 1
ATOM 678 O O . SER A 1 85 ? -20.610 17.359 61.672 1.00 35.25 85 SER A O 1
ATOM 680 N N . GLU A 1 86 ? -22.299 18.146 62.929 1.00 42.91 86 GLU A N 1
ATOM 681 C CA . GLU A 1 86 ? -23.028 18.936 61.937 1.00 42.91 86 GLU A CA 1
ATOM 682 C C . GLU A 1 86 ? -22.217 20.153 61.457 1.00 42.91 86 GLU A C 1
ATOM 684 O O . GLU A 1 86 ? -21.652 20.843 62.299 1.00 42.91 86 GLU A O 1
ATOM 689 N N . THR A 1 87 ? -22.209 20.426 60.140 1.00 37.28 87 THR A N 1
ATOM 690 C CA . THR A 1 87 ? -22.425 21.754 59.508 1.00 37.28 87 THR A CA 1
ATOM 691 C C . THR A 1 87 ? -22.339 21.657 57.970 1.00 37.28 87 THR A C 1
ATOM 693 O O . THR A 1 87 ? -21.292 21.285 57.452 1.00 37.28 87 THR A O 1
ATOM 696 N N . ALA A 1 88 ? -23.452 22.005 57.304 1.00 41.06 88 ALA A N 1
ATOM 697 C CA . ALA A 1 88 ? -23.657 22.559 55.946 1.00 41.06 88 ALA A CA 1
ATOM 698 C C . ALA A 1 88 ? -22.656 22.180 54.825 1.00 41.06 88 ALA A C 1
ATOM 700 O O . ALA A 1 88 ? -21.511 22.611 54.832 1.00 41.06 88 ALA A O 1
ATOM 701 N N . ASP A 1 89 ? -23.019 21.320 53.867 1.00 48.50 89 ASP A N 1
ATOM 702 C CA . ASP A 1 89 ? -23.819 21.614 52.651 1.00 48.50 89 ASP A CA 1
ATOM 703 C C . ASP A 1 89 ? -23.255 22.756 51.779 1.00 48.50 89 ASP A C 1
ATOM 705 O O . ASP A 1 89 ? -23.695 23.893 51.917 1.00 48.50 89 ASP A O 1
ATOM 709 N N . HIS A 1 90 ? -22.290 22.437 50.891 1.00 43.78 90 HIS A N 1
ATOM 710 C CA . HIS A 1 90 ? -22.159 22.931 49.494 1.00 43.78 90 HIS A CA 1
ATOM 711 C C . HIS A 1 90 ? -20.747 22.746 48.880 1.00 43.78 90 HIS A C 1
ATOM 713 O O . HIS A 1 90 ? -20.167 23.714 48.415 1.00 43.78 90 HIS A O 1
ATOM 719 N N . GLU A 1 91 ? -20.177 21.534 48.806 1.00 43.94 91 GLU A N 1
ATOM 720 C CA . GLU A 1 91 ? -18.927 21.343 48.016 1.00 43.94 91 GLU A CA 1
ATOM 721 C C . GLU A 1 91 ? -18.845 20.035 47.200 1.00 43.94 91 GLU A C 1
ATOM 723 O O . GLU A 1 91 ? -17.925 19.873 46.411 1.00 43.94 91 GLU A O 1
ATOM 728 N N . MET A 1 92 ? -19.814 19.112 47.289 1.00 46.44 92 MET A N 1
ATOM 729 C CA . MET A 1 92 ? -19.712 17.805 46.600 1.00 46.44 92 MET A CA 1
ATOM 730 C C . MET A 1 92 ? -20.398 17.722 45.221 1.00 46.44 92 MET A C 1
ATOM 732 O O . MET A 1 92 ? -20.364 16.667 44.598 1.00 46.44 92 MET A O 1
ATOM 736 N N . ALA A 1 93 ? -21.049 18.785 44.735 1.00 47.91 93 ALA A N 1
ATOM 737 C CA . ALA A 1 93 ? -21.768 18.749 43.450 1.00 47.91 93 ALA A CA 1
ATOM 738 C C . ALA A 1 93 ? -20.880 19.087 42.231 1.00 47.91 93 ALA A C 1
ATOM 740 O O . ALA A 1 93 ? -21.201 18.689 41.109 1.00 47.91 93 ALA A O 1
ATOM 741 N N . ASP A 1 94 ? -19.762 19.790 42.442 1.00 50.34 94 ASP A N 1
ATOM 742 C CA . ASP A 1 94 ? -18.916 20.293 41.351 1.00 50.34 94 ASP A CA 1
ATOM 743 C C . ASP A 1 94 ? -17.859 19.275 40.876 1.00 50.34 94 ASP A C 1
ATOM 745 O O . ASP A 1 94 ? -17.549 19.243 39.684 1.00 50.34 94 ASP A O 1
ATOM 749 N N . GLU A 1 95 ? -17.351 18.392 41.748 1.00 51.06 95 GLU A N 1
ATOM 750 C CA . GLU A 1 95 ? -16.354 17.372 41.362 1.00 51.06 95 GLU A CA 1
ATOM 751 C C . GLU A 1 95 ? -16.948 16.254 40.485 1.00 51.06 95 GLU A C 1
ATOM 753 O O . GLU A 1 95 ? -16.361 15.903 39.458 1.00 51.06 95 GLU A O 1
ATOM 758 N N . ASP A 1 96 ? -18.141 15.746 40.817 1.00 55.25 96 ASP A N 1
ATOM 759 C CA . ASP A 1 96 ? -18.818 14.696 40.032 1.00 55.25 96 ASP A CA 1
ATOM 760 C C . ASP A 1 96 ? -19.269 15.206 38.650 1.00 55.25 96 ASP A C 1
ATOM 762 O O . ASP A 1 96 ? -19.170 14.494 37.647 1.00 55.25 96 ASP A O 1
ATOM 766 N N . THR A 1 97 ? -19.705 16.467 38.563 1.00 59.00 97 THR A N 1
ATOM 767 C CA . THR A 1 97 ? -20.128 17.092 37.297 1.00 59.00 97 THR A CA 1
ATOM 768 C C . THR A 1 97 ? -18.930 17.345 36.367 1.00 59.00 97 THR A C 1
ATOM 770 O O . THR A 1 97 ? -19.017 17.134 35.154 1.00 59.00 97 THR A O 1
ATOM 773 N N . MET A 1 98 ? -17.781 17.742 36.926 1.00 56.81 98 MET A N 1
ATOM 774 C CA . MET A 1 98 ? -16.524 17.897 36.182 1.00 56.81 98 MET A CA 1
ATOM 775 C C . MET A 1 98 ? -15.996 16.558 35.649 1.00 56.81 98 MET A C 1
ATOM 777 O O . MET A 1 98 ? -15.607 16.483 34.480 1.00 56.81 98 MET A O 1
ATOM 781 N N . GLY A 1 99 ? -16.045 15.494 36.460 1.00 65.00 99 GLY A N 1
ATOM 782 C CA . GLY A 1 99 ? -15.641 14.144 36.055 1.00 65.00 99 GLY A CA 1
ATOM 783 C C . GLY A 1 99 ? -16.522 13.549 34.951 1.00 65.00 99 GLY A C 1
ATOM 784 O O . GLY A 1 99 ? -16.005 12.955 34.004 1.00 65.00 99 GLY A O 1
ATOM 785 N N . GLN A 1 100 ? -17.841 13.768 35.007 1.00 67.00 100 GLN A N 1
ATOM 786 C CA . GLN A 1 100 ? -18.772 13.348 33.949 1.00 67.00 100 GLN A CA 1
ATOM 787 C C . GLN A 1 100 ? -18.507 14.075 32.622 1.00 67.00 100 GLN A C 1
ATOM 789 O O . GLN A 1 100 ? -18.419 13.429 31.578 1.00 67.00 100 GLN A O 1
ATOM 794 N N . SER A 1 101 ? -18.274 15.393 32.660 1.00 76.19 101 SER A N 1
ATOM 795 C CA . SER A 1 101 ? -17.902 16.177 31.471 1.00 76.19 101 SER A CA 1
ATOM 796 C C . SER A 1 101 ? -16.571 15.714 30.860 1.00 76.19 101 SER A C 1
ATOM 798 O O . SER A 1 101 ? -16.402 15.736 29.640 1.00 76.19 101 SER A O 1
ATOM 800 N N . GLU A 1 102 ? -15.589 15.313 31.670 1.00 80.69 102 GLU A N 1
ATOM 801 C CA . GLU A 1 102 ? -14.318 14.784 31.157 1.00 80.69 102 GLU A CA 1
ATOM 802 C C . GLU A 1 102 ? -14.484 13.398 30.516 1.00 80.69 102 GLU A C 1
ATOM 804 O O . GLU A 1 102 ? -13.932 13.141 29.442 1.00 80.69 102 GLU A O 1
ATOM 809 N N . LEU A 1 103 ? -15.318 12.540 31.108 1.00 75.50 103 LEU A N 1
ATOM 810 C CA . LEU A 1 103 ? -15.622 11.212 30.581 1.00 75.50 103 LEU A CA 1
ATOM 811 C C . LEU A 1 103 ? -16.353 11.279 29.230 1.00 75.50 103 LEU A C 1
ATOM 813 O O . LEU A 1 103 ? -15.986 10.566 28.294 1.00 75.50 103 LEU A O 1
ATOM 817 N N . GLU A 1 104 ? -17.334 12.174 29.094 1.00 81.50 104 GLU A N 1
ATOM 818 C CA . GLU A 1 104 ? -18.044 12.415 27.831 1.00 81.50 104 GLU A CA 1
ATOM 819 C C . GLU A 1 104 ? -17.081 12.870 26.723 1.00 81.50 104 GLU A C 1
ATOM 821 O O . GLU A 1 104 ? -17.108 12.333 25.614 1.00 81.50 104 GLU A O 1
ATOM 826 N N . ARG A 1 105 ? -16.141 13.776 27.032 1.00 85.31 105 ARG A N 1
ATOM 827 C CA . ARG A 1 105 ? -15.120 14.236 26.071 1.00 85.31 105 ARG A CA 1
ATOM 828 C C . ARG A 1 105 ? -14.195 13.110 25.612 1.00 85.31 105 ARG A C 1
ATOM 830 O O . ARG A 1 105 ? -13.826 13.056 24.436 1.00 85.31 105 ARG A O 1
ATOM 837 N N . ILE A 1 106 ? -13.796 12.218 26.521 1.00 84.56 106 ILE A N 1
ATOM 838 C CA . ILE A 1 106 ? -12.971 11.048 26.184 1.00 84.56 106 ILE A CA 1
ATOM 839 C C . ILE A 1 106 ? -13.746 10.113 25.250 1.00 84.56 106 ILE A C 1
ATOM 841 O O . ILE A 1 106 ? -13.198 9.685 24.230 1.00 84.56 106 ILE A O 1
ATOM 845 N N . GLN A 1 107 ? -15.024 9.863 25.546 1.00 83.12 107 GLN A N 1
ATOM 846 C CA . GLN A 1 107 ? -15.883 9.004 24.731 1.00 83.12 107 GLN A CA 1
ATOM 847 C C . GLN A 1 107 ? -16.133 9.565 23.331 1.00 83.12 107 GLN A C 1
ATOM 849 O O . GLN A 1 107 ? -16.047 8.836 22.338 1.00 83.12 107 GLN A O 1
ATOM 854 N N . GLU A 1 108 ? -16.397 10.866 23.221 1.00 86.62 108 GLU A N 1
ATOM 855 C CA . GLU A 1 108 ? -16.550 11.540 21.932 1.00 86.62 108 GLU A CA 1
ATOM 856 C C . GLU A 1 108 ? -15.270 11.451 21.097 1.00 86.62 108 GLU A C 1
ATOM 858 O O . GLU A 1 108 ? -15.319 11.106 19.912 1.00 86.62 108 GLU A O 1
ATOM 863 N N . ARG A 1 109 ? -14.110 11.694 21.717 1.00 89.44 109 ARG A N 1
ATOM 864 C CA . ARG A 1 109 ? -12.803 11.582 21.062 1.00 89.44 109 ARG A CA 1
ATOM 865 C C . ARG A 1 109 ? -12.548 10.168 20.548 1.00 89.44 109 ARG A C 1
ATOM 867 O O . ARG A 1 109 ? -12.101 10.005 19.413 1.00 89.44 109 ARG A O 1
ATOM 874 N N . ASP A 1 110 ? -12.817 9.150 21.354 1.00 89.62 110 ASP A N 1
ATOM 875 C CA . ASP A 1 110 ? -12.578 7.757 20.978 1.00 89.62 110 ASP A CA 1
ATOM 876 C C . ASP A 1 110 ? -13.540 7.294 19.880 1.00 89.62 110 ASP A C 1
ATOM 878 O O . ASP A 1 110 ? -13.120 6.639 18.925 1.00 89.62 110 ASP A O 1
ATOM 882 N N . ARG A 1 111 ? -14.794 7.754 19.906 1.00 89.56 111 ARG A N 1
ATOM 883 C CA . ARG A 1 111 ? -15.736 7.537 18.804 1.00 89.56 111 ARG A CA 1
ATOM 884 C C . ARG A 1 111 ? -15.255 8.168 17.494 1.00 89.56 111 ARG A C 1
ATOM 886 O O . ARG A 1 111 ? -15.380 7.551 16.434 1.00 89.56 111 ARG A O 1
ATOM 893 N N . LEU A 1 112 ? -14.699 9.380 17.548 1.00 91.62 112 LEU A N 1
ATOM 894 C CA . LEU A 1 112 ? -14.106 10.033 16.377 1.00 91.62 112 LEU A CA 1
ATOM 895 C C . LEU A 1 112 ? -12.885 9.262 15.856 1.00 91.62 112 LEU A C 1
ATOM 897 O O . LEU A 1 112 ? -12.739 9.123 14.643 1.00 91.62 112 LEU A O 1
ATOM 901 N N . ARG A 1 113 ? -12.050 8.710 16.746 1.00 92.69 113 ARG A N 1
ATOM 902 C CA . ARG A 1 113 ? -10.910 7.855 16.368 1.00 92.69 113 ARG A CA 1
ATOM 903 C C . ARG A 1 113 ? -11.361 6.582 15.662 1.00 92.69 113 ARG A C 1
ATOM 905 O O . ARG A 1 113 ? -10.819 6.282 14.606 1.00 92.69 113 ARG A O 1
ATOM 912 N N . ILE A 1 114 ? -12.364 5.878 16.195 1.00 93.75 114 ILE A N 1
ATOM 913 C CA . ILE A 1 114 ? -12.903 4.647 15.588 1.00 93.75 114 ILE A CA 1
ATOM 914 C C . ILE A 1 114 ? -13.445 4.936 14.185 1.00 93.75 114 ILE A C 1
ATOM 916 O O . ILE A 1 114 ? -13.084 4.258 13.225 1.00 93.75 114 ILE A O 1
ATOM 920 N N . ARG A 1 115 ? -14.257 5.990 14.036 1.00 93.75 115 ARG A N 1
ATOM 921 C CA . ARG A 1 115 ? -14.810 6.368 12.728 1.00 93.75 115 ARG A CA 1
ATOM 922 C C . ARG A 1 115 ? -13.727 6.805 11.740 1.00 93.75 115 ARG A C 1
ATOM 924 O O . ARG A 1 115 ? -13.788 6.441 10.569 1.00 93.75 115 ARG A O 1
ATOM 931 N N . GLY A 1 116 ? -12.743 7.574 12.205 1.00 93.88 116 GLY A N 1
ATOM 932 C CA . GLY A 1 116 ? -11.601 7.983 11.390 1.00 93.88 116 GLY A CA 1
ATOM 933 C C . GLY A 1 116 ? -10.760 6.788 10.940 1.00 93.88 116 GLY A C 1
ATOM 934 O O . GLY A 1 116 ? -10.407 6.700 9.768 1.00 93.88 116 GLY A O 1
ATOM 935 N N . ALA A 1 117 ? -10.497 5.836 11.840 1.00 94.81 117 ALA A N 1
ATOM 936 C CA . ALA A 1 117 ? -9.801 4.594 11.522 1.00 94.81 117 ALA A CA 1
ATOM 937 C C . ALA A 1 117 ? -10.545 3.800 10.442 1.00 94.81 117 ALA A C 1
ATOM 939 O O . ALA A 1 117 ? -9.920 3.385 9.473 1.00 94.81 117 ALA A O 1
ATOM 940 N N . LEU A 1 118 ? -11.871 3.672 10.557 1.00 95.50 118 LEU A N 1
ATOM 941 C CA . LEU A 1 118 ? -12.696 2.984 9.564 1.00 95.50 118 LEU A CA 1
ATOM 942 C C . LEU A 1 118 ? -12.542 3.603 8.166 1.00 95.50 118 LEU A C 1
ATOM 944 O O . LEU A 1 118 ? -12.184 2.909 7.220 1.00 95.50 118 LEU A O 1
ATOM 948 N N . GLN A 1 119 ? -12.742 4.920 8.050 1.00 95.88 119 GLN A N 1
ATOM 949 C CA . GLN A 1 119 ? -12.616 5.624 6.771 1.00 95.88 119 GLN A CA 1
ATOM 950 C C . GLN A 1 119 ? -11.207 5.489 6.175 1.00 95.88 119 GLN A C 1
ATOM 952 O O . GLN A 1 119 ? -11.058 5.275 4.970 1.00 95.88 119 GLN A O 1
ATOM 957 N N . ASN A 1 120 ? -10.175 5.596 7.015 1.00 95.50 120 ASN A N 1
ATOM 958 C CA . ASN A 1 120 ? -8.793 5.491 6.566 1.00 95.50 120 ASN A CA 1
ATOM 959 C C . ASN A 1 120 ? -8.439 4.066 6.115 1.00 95.50 120 ASN A C 1
ATOM 961 O O . ASN A 1 120 ? -7.746 3.924 5.113 1.00 95.50 120 ASN A O 1
ATOM 965 N N . VAL A 1 121 ? -8.926 3.017 6.790 1.00 97.50 121 VAL A N 1
ATOM 966 C CA . VAL A 1 121 ? -8.698 1.621 6.370 1.00 97.50 121 VAL A CA 1
ATOM 967 C C . VAL A 1 121 ? -9.327 1.357 5.005 1.00 97.50 121 VAL A C 1
ATOM 969 O O . VAL A 1 121 ? -8.653 0.824 4.125 1.00 97.50 121 VAL A O 1
ATOM 972 N N . THR A 1 122 ? -10.567 1.801 4.782 1.00 96.62 122 THR A N 1
ATOM 973 C CA . THR A 1 122 ? -11.225 1.669 3.475 1.00 96.62 122 THR A CA 1
ATOM 974 C C . THR A 1 122 ? -10.439 2.405 2.383 1.00 96.62 122 THR A C 1
ATOM 976 O O . THR A 1 122 ? -10.223 1.868 1.298 1.00 96.62 122 THR A O 1
ATOM 979 N N . GLN A 1 123 ? -9.953 3.620 2.661 1.00 97.56 123 GLN A N 1
ATOM 980 C CA . GLN A 1 123 ? -9.115 4.3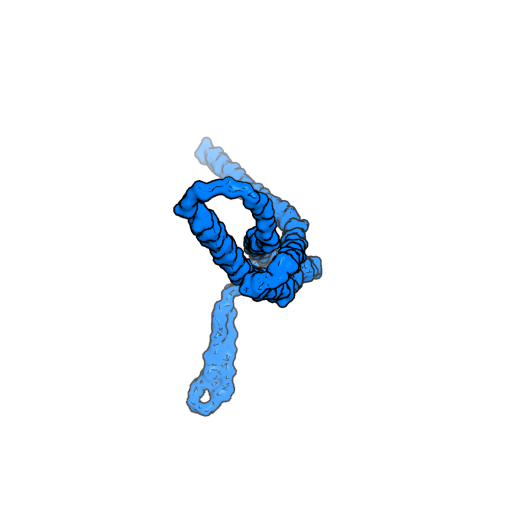64 1.717 1.00 97.56 123 GLN A CA 1
ATOM 981 C C . GLN A 1 123 ? -7.793 3.638 1.422 1.00 97.56 123 GLN A C 1
ATOM 983 O O . GLN A 1 123 ? -7.407 3.522 0.260 1.00 97.56 123 GLN A O 1
ATOM 988 N N . ILE A 1 124 ? -7.114 3.127 2.452 1.00 97.75 124 ILE A N 1
ATOM 989 C CA . ILE A 1 124 ? -5.864 2.372 2.313 1.00 97.75 124 ILE A CA 1
ATOM 990 C C . ILE A 1 124 ? -6.076 1.099 1.488 1.00 97.75 124 ILE A C 1
ATOM 992 O O . ILE A 1 124 ? -5.197 0.758 0.698 1.00 97.75 124 ILE A O 1
ATOM 996 N N . ALA A 1 125 ? -7.232 0.436 1.593 1.00 97.81 125 ALA A N 1
ATOM 997 C CA . ALA A 1 125 ? -7.560 -0.725 0.764 1.00 97.81 125 ALA A CA 1
ATOM 998 C C . ALA A 1 125 ? -7.549 -0.375 -0.727 1.00 97.81 125 ALA A C 1
ATOM 1000 O O . ALA A 1 125 ? -6.800 -0.982 -1.493 1.00 97.81 125 ALA A O 1
ATOM 1001 N N . TYR A 1 126 ? -8.279 0.667 -1.129 1.00 98.00 126 TYR A N 1
ATOM 1002 C CA . TYR A 1 126 ? -8.289 1.122 -2.523 1.00 98.00 126 TYR A CA 1
ATOM 1003 C C . TYR A 1 126 ? -6.930 1.657 -2.983 1.00 98.00 126 TYR A C 1
ATOM 1005 O O . TYR A 1 126 ? -6.511 1.398 -4.110 1.00 98.00 126 TYR A O 1
ATOM 1013 N N . GLU A 1 127 ? -6.216 2.394 -2.127 1.00 98.19 127 GLU A N 1
ATOM 1014 C CA . GLU A 1 127 ? -4.878 2.882 -2.463 1.00 98.19 127 GLU A CA 1
ATOM 1015 C C . GLU A 1 127 ? -3.900 1.719 -2.692 1.00 98.19 127 GLU A C 1
ATOM 1017 O O . GLU A 1 127 ? -3.146 1.762 -3.664 1.00 98.19 127 GLU A O 1
ATOM 1022 N N . THR A 1 128 ? -3.958 0.673 -1.861 1.00 98.19 128 THR A N 1
ATOM 1023 C CA . THR A 1 128 ? -3.136 -0.543 -1.974 1.00 98.19 128 THR A CA 1
ATOM 1024 C C . THR A 1 128 ? -3.461 -1.324 -3.245 1.00 98.19 128 THR A C 1
ATOM 1026 O O . THR A 1 128 ? -2.545 -1.701 -3.976 1.00 98.19 128 THR A O 1
ATOM 1029 N N . LEU A 1 129 ? -4.749 -1.507 -3.559 1.00 98.25 129 LEU A N 1
ATOM 1030 C CA . LEU A 1 129 ? -5.181 -2.142 -4.809 1.00 98.25 129 LEU A CA 1
ATOM 1031 C C . LEU A 1 129 ? -4.680 -1.370 -6.030 1.00 98.25 129 LEU A C 1
ATOM 1033 O O . LEU A 1 129 ? -4.088 -1.963 -6.924 1.00 98.25 129 LEU A O 1
ATOM 1037 N N . GLY A 1 130 ? -4.782 -0.040 -6.022 1.00 98.00 130 GLY A N 1
ATOM 1038 C CA . GLY A 1 130 ? -4.249 0.774 -7.113 1.00 98.00 130 GLY A CA 1
ATOM 1039 C C . GLY A 1 130 ? -2.719 0.729 -7.238 1.00 98.00 130 GLY A C 1
ATOM 1040 O O . GLY A 1 130 ? -2.188 1.036 -8.299 1.00 98.00 130 GLY A O 1
ATOM 1041 N N . VAL A 1 131 ? -1.972 0.406 -6.172 1.00 97.88 131 VAL A N 1
ATOM 1042 C CA . VAL A 1 131 ? -0.526 0.125 -6.294 1.00 97.88 131 VAL A CA 1
ATOM 1043 C C . VAL A 1 131 ? -0.308 -1.249 -6.929 1.00 97.88 131 VAL A C 1
ATOM 1045 O O . VAL A 1 131 ? 0.545 -1.366 -7.805 1.00 97.88 131 VAL A O 1
ATOM 1048 N N . SER A 1 132 ? -1.084 -2.261 -6.527 1.00 98.00 132 SER A N 1
ATOM 1049 C CA . SER A 1 132 ? -1.052 -3.597 -7.139 1.00 98.00 132 SER A CA 1
ATOM 1050 C C . SER A 1 132 ? -1.298 -3.535 -8.645 1.00 98.00 132 SER A C 1
ATOM 1052 O O . SER A 1 132 ? -0.493 -4.057 -9.409 1.00 98.00 132 SER A O 1
ATOM 1054 N N . GLU A 1 133 ? -2.362 -2.848 -9.066 1.00 97.81 133 GLU A N 1
ATOM 1055 C CA . GLU A 1 133 ? -2.702 -2.639 -10.480 1.00 97.81 133 GLU A CA 1
ATOM 1056 C C . GLU A 1 133 ? -1.542 -1.983 -11.239 1.00 97.81 133 GLU A C 1
ATOM 1058 O O . GLU A 1 133 ? -1.139 -2.469 -12.289 1.00 97.81 133 GLU A O 1
ATOM 1063 N N . GLY A 1 134 ? -0.902 -0.958 -10.664 1.00 96.88 134 GLY A N 1
ATOM 1064 C CA . GLY A 1 134 ? 0.259 -0.321 -11.291 1.00 96.88 134 GLY A CA 1
ATOM 1065 C C . GLY A 1 134 ? 1.451 -1.266 -11.506 1.00 96.88 134 GLY A C 1
ATOM 1066 O O . GLY A 1 134 ? 2.192 -1.108 -12.476 1.00 96.88 134 GLY A O 1
ATOM 1067 N N . PHE A 1 135 ? 1.652 -2.257 -10.633 1.00 95.50 135 PHE A N 1
ATOM 1068 C CA . PHE A 1 135 ? 2.669 -3.292 -10.840 1.00 95.50 135 PHE A CA 1
ATOM 1069 C C . PHE A 1 135 ? 2.256 -4.317 -11.900 1.00 95.50 135 PHE A C 1
ATOM 1071 O O . PHE A 1 135 ? 3.106 -4.770 -12.670 1.00 95.50 135 PHE A O 1
ATOM 1078 N N . GLU A 1 136 ? 0.974 -4.671 -11.961 1.00 95.44 136 GLU A N 1
ATOM 1079 C CA . GLU A 1 136 ? 0.426 -5.535 -13.011 1.00 95.44 136 GLU A CA 1
ATOM 1080 C C . GLU A 1 136 ? 0.570 -4.882 -14.391 1.00 95.44 136 GLU A C 1
ATOM 1082 O O . GLU A 1 136 ? 1.056 -5.537 -15.314 1.00 95.44 136 GLU A O 1
ATOM 1087 N N . ASP A 1 137 ? 0.298 -3.579 -14.498 1.00 95.75 137 ASP A N 1
ATOM 1088 C CA . ASP A 1 137 ? 0.491 -2.789 -15.719 1.00 95.75 137 ASP A CA 1
ATOM 1089 C C . ASP A 1 137 ? 1.953 -2.824 -16.193 1.00 95.75 137 ASP A C 1
ATOM 1091 O O . ASP A 1 137 ? 2.228 -3.032 -17.376 1.00 95.75 137 ASP A O 1
ATOM 1095 N N . ILE A 1 138 ? 2.922 -2.678 -15.278 1.00 92.56 138 ILE A N 1
ATOM 1096 C CA . ILE A 1 138 ? 4.356 -2.784 -15.610 1.00 92.56 138 ILE A CA 1
ATOM 1097 C C . ILE A 1 138 ? 4.674 -4.165 -16.195 1.00 92.56 138 ILE A C 1
ATOM 1099 O O . ILE A 1 138 ? 5.409 -4.273 -17.179 1.00 92.56 138 ILE A O 1
ATOM 1103 N N . VAL A 1 139 ? 4.136 -5.231 -15.600 1.00 92.31 139 VAL A N 1
ATOM 1104 C CA . VAL A 1 139 ? 4.345 -6.603 -16.084 1.00 92.31 139 VAL A CA 1
ATOM 1105 C C . VAL A 1 139 ? 3.703 -6.800 -17.452 1.00 92.31 139 VAL A C 1
ATOM 1107 O O . VAL A 1 139 ? 4.322 -7.403 -18.331 1.00 92.31 139 VAL A O 1
ATOM 1110 N N . GLU A 1 140 ? 2.497 -6.279 -17.656 1.00 94.19 140 GLU A N 1
ATOM 1111 C CA . GLU A 1 140 ? 1.817 -6.341 -18.944 1.00 94.19 140 GLU A CA 1
ATOM 1112 C C . GLU A 1 140 ? 2.620 -5.601 -20.025 1.00 94.19 140 GLU A C 1
ATOM 1114 O O . GLU A 1 140 ? 2.850 -6.145 -21.108 1.00 94.19 140 GLU A O 1
ATOM 1119 N N . GLU A 1 141 ? 3.145 -4.410 -19.718 1.00 92.56 141 GLU A N 1
ATOM 1120 C CA . GLU A 1 141 ? 4.019 -3.654 -20.618 1.00 92.56 141 GLU A CA 1
ATOM 1121 C C . GLU A 1 141 ? 5.306 -4.427 -20.963 1.00 92.56 141 GLU A C 1
ATOM 1123 O O . GLU A 1 141 ? 5.713 -4.446 -22.131 1.00 92.56 141 GLU A O 1
ATOM 1128 N N . LEU A 1 142 ? 5.932 -5.111 -19.999 1.00 90.69 142 LEU A N 1
ATOM 1129 C CA . LEU A 1 142 ? 7.128 -5.932 -20.237 1.00 90.69 142 LEU A CA 1
ATOM 1130 C C . LEU A 1 142 ? 6.846 -7.111 -21.174 1.00 90.69 142 LEU A C 1
ATOM 1132 O O . LEU A 1 142 ? 7.616 -7.339 -22.111 1.00 90.69 142 LEU A O 1
ATOM 1136 N N . ILE A 1 143 ? 5.738 -7.823 -20.948 1.00 92.44 143 ILE A N 1
ATOM 1137 C CA . ILE A 1 143 ? 5.315 -8.972 -21.761 1.00 92.44 143 ILE A CA 1
ATOM 1138 C C . ILE A 1 143 ? 4.963 -8.517 -23.180 1.00 92.44 143 ILE A C 1
ATOM 1140 O O . ILE A 1 143 ? 5.420 -9.105 -24.164 1.00 92.44 143 ILE A O 1
ATOM 1144 N N . ASN A 1 144 ? 4.190 -7.436 -23.302 1.00 91.69 144 ASN A N 1
ATOM 1145 C CA . ASN A 1 144 ? 3.749 -6.905 -24.591 1.00 91.69 144 ASN A CA 1
ATOM 1146 C C . ASN A 1 144 ? 4.930 -6.469 -25.469 1.00 91.69 144 ASN A C 1
ATOM 1148 O O . ASN A 1 144 ? 4.896 -6.653 -26.688 1.00 91.69 144 ASN A O 1
ATOM 1152 N N . ASN A 1 145 ? 5.999 -5.953 -24.855 1.00 89.75 145 ASN A N 1
ATOM 1153 C CA . ASN A 1 145 ? 7.219 -5.549 -25.553 1.00 89.75 145 ASN A CA 1
ATOM 1154 C C . ASN A 1 145 ? 8.291 -6.656 -25.627 1.00 89.75 145 ASN A C 1
ATOM 1156 O O . ASN A 1 145 ? 9.343 -6.425 -26.223 1.00 89.75 145 ASN A O 1
ATOM 1160 N N . ARG A 1 146 ? 8.029 -7.858 -25.083 1.00 90.88 146 ARG A N 1
ATOM 1161 C CA . ARG A 1 146 ? 8.960 -9.008 -25.023 1.00 90.88 146 ARG A CA 1
ATOM 1162 C C . ARG A 1 146 ? 10.300 -8.685 -24.355 1.00 90.88 146 ARG A C 1
ATOM 1164 O O . ARG A 1 146 ? 11.354 -9.144 -24.796 1.00 90.88 146 ARG A O 1
ATOM 1171 N N . VAL A 1 147 ? 10.251 -7.856 -23.318 1.00 85.94 147 VAL A N 1
ATOM 1172 C CA . VAL A 1 147 ? 11.410 -7.432 -22.512 1.00 85.94 147 VAL A CA 1
ATOM 1173 C C . VAL A 1 147 ? 11.446 -8.168 -21.163 1.00 85.94 147 VAL A C 1
ATOM 1175 O O . VAL A 1 147 ? 12.356 -7.964 -20.352 1.00 85.94 147 VAL A O 1
ATOM 1178 N N . ASP A 1 148 ? 10.455 -9.029 -20.925 1.00 85.94 148 ASP A N 1
ATOM 1179 C CA . ASP A 1 148 ? 10.241 -9.784 -19.703 1.00 85.94 148 ASP A CA 1
ATOM 1180 C C . ASP A 1 148 ? 11.254 -10.918 -19.492 1.00 85.94 148 ASP A C 1
ATOM 1182 O O . ASP A 1 148 ? 11.822 -11.497 -20.419 1.00 85.94 148 ASP A O 1
ATOM 1186 N N . THR A 1 149 ? 11.464 -11.247 -18.219 1.00 86.88 149 THR A N 1
ATOM 1187 C CA . THR A 1 149 ? 12.170 -12.452 -17.784 1.00 86.88 149 THR A CA 1
ATOM 1188 C C . THR A 1 149 ? 11.324 -13.176 -16.743 1.00 86.88 149 THR A C 1
ATOM 1190 O O . THR A 1 149 ? 10.583 -12.553 -15.978 1.00 86.88 149 THR A O 1
ATOM 1193 N N . GLU A 1 150 ? 11.450 -14.502 -16.672 1.00 86.44 150 GLU A N 1
ATOM 1194 C CA . GLU A 1 150 ? 10.718 -15.315 -15.689 1.00 86.44 150 GLU A CA 1
ATOM 1195 C C . GLU A 1 150 ? 11.015 -14.896 -14.240 1.00 86.44 150 GLU A C 1
ATOM 1197 O O . GLU A 1 150 ? 10.136 -14.924 -13.382 1.00 86.44 150 GLU A O 1
ATOM 1202 N N . GLU A 1 151 ? 12.243 -14.460 -13.962 1.00 85.94 151 GLU A N 1
ATOM 1203 C CA . GLU A 1 151 ? 12.638 -13.936 -12.653 1.00 85.94 151 GLU A CA 1
ATOM 1204 C C . GLU A 1 151 ? 11.929 -12.614 -12.330 1.00 85.94 151 GLU A C 1
ATOM 1206 O O . GLU A 1 151 ? 11.344 -12.472 -11.254 1.00 85.94 151 GLU A O 1
ATOM 1211 N N . LEU A 1 152 ? 11.900 -11.679 -13.287 1.00 83.50 152 LEU A N 1
ATOM 1212 C CA . LEU A 1 152 ? 11.230 -10.390 -13.130 1.00 83.50 152 LEU A CA 1
ATOM 1213 C C . LEU A 1 152 ? 9.723 -10.567 -12.929 1.00 83.50 152 LEU A C 1
ATOM 1215 O O . LEU A 1 152 ? 9.137 -9.918 -12.066 1.00 83.50 152 LEU A O 1
ATOM 1219 N N . LYS A 1 153 ? 9.107 -11.498 -13.662 1.00 87.38 153 LYS A N 1
ATOM 1220 C CA . LYS A 1 153 ? 7.688 -11.827 -13.517 1.00 87.38 153 LYS A CA 1
ATOM 1221 C C . LYS A 1 153 ? 7.377 -12.433 -12.151 1.00 87.38 153 LYS A C 1
ATOM 1223 O O . LYS A 1 153 ? 6.429 -12.004 -11.502 1.00 87.38 153 LYS A O 1
ATOM 1228 N N . ARG A 1 154 ? 8.178 -13.397 -11.683 1.00 89.62 154 ARG A N 1
ATOM 1229 C CA . ARG A 1 154 ? 8.007 -13.985 -10.340 1.00 89.62 154 ARG A CA 1
ATOM 1230 C C . ARG A 1 154 ? 8.103 -12.929 -9.247 1.00 89.62 154 ARG A C 1
ATOM 1232 O O . ARG A 1 154 ? 7.311 -12.963 -8.312 1.00 89.62 154 ARG A O 1
ATOM 1239 N N . ARG A 1 155 ? 9.034 -11.986 -9.390 1.00 89.38 155 ARG A N 1
ATOM 1240 C CA . ARG A 1 155 ? 9.210 -10.875 -8.455 1.00 89.38 155 ARG A CA 1
ATOM 1241 C C . ARG A 1 155 ? 8.020 -9.919 -8.466 1.00 89.38 155 ARG A C 1
ATOM 1243 O O . ARG A 1 155 ? 7.407 -9.714 -7.427 1.00 89.38 155 ARG A O 1
ATOM 1250 N N . LEU A 1 156 ? 7.699 -9.347 -9.626 1.00 90.38 156 LEU A N 1
ATOM 1251 C CA . LEU A 1 156 ? 6.677 -8.307 -9.741 1.00 90.38 156 LEU A CA 1
ATOM 1252 C C . LEU A 1 156 ? 5.268 -8.844 -9.488 1.00 90.38 156 LEU A C 1
ATOM 1254 O O . LEU A 1 156 ? 4.484 -8.194 -8.807 1.00 90.38 156 LEU A O 1
ATOM 1258 N N . VAL A 1 157 ? 4.955 -10.043 -9.983 1.00 92.31 157 VAL A N 1
ATOM 1259 C CA . VAL A 1 157 ? 3.633 -10.650 -9.793 1.00 92.31 157 VAL A CA 1
ATOM 1260 C C . VAL A 1 157 ? 3.557 -11.349 -8.441 1.00 92.31 157 VAL A C 1
ATOM 1262 O O . VAL A 1 157 ? 2.810 -10.921 -7.569 1.00 92.31 157 VAL A O 1
ATOM 1265 N N . GLY A 1 158 ? 4.351 -12.402 -8.241 1.00 92.06 158 GLY A N 1
ATOM 1266 C CA . GLY A 1 158 ? 4.227 -13.262 -7.061 1.00 92.06 158 GLY A CA 1
ATOM 1267 C C . GLY A 1 158 ? 4.800 -12.650 -5.782 1.00 92.06 158 GLY A C 1
ATOM 1268 O O . GLY A 1 158 ? 4.313 -12.931 -4.691 1.00 92.06 158 GLY A O 1
ATOM 1269 N N . GLY A 1 159 ? 5.836 -11.818 -5.900 1.00 91.69 159 GLY A N 1
ATOM 1270 C CA . GLY A 1 159 ? 6.487 -11.182 -4.754 1.00 91.69 159 GLY A CA 1
ATOM 1271 C C . GLY A 1 159 ? 5.869 -9.852 -4.329 1.00 91.69 159 GLY A C 1
ATOM 1272 O O . GLY A 1 159 ? 6.083 -9.442 -3.190 1.00 91.69 159 GLY A O 1
ATOM 1273 N N . ILE A 1 160 ? 5.132 -9.176 -5.220 1.00 94.75 160 ILE A N 1
ATOM 1274 C CA . ILE A 1 160 ? 4.652 -7.806 -4.993 1.00 94.75 160 ILE A CA 1
ATOM 1275 C C . ILE A 1 160 ? 3.154 -7.675 -5.291 1.00 94.75 160 ILE A C 1
ATOM 1277 O O . ILE A 1 160 ? 2.378 -7.494 -4.355 1.00 94.75 160 ILE A O 1
ATOM 1281 N N . ALA A 1 161 ? 2.724 -7.783 -6.552 1.00 96.12 161 ALA A N 1
ATOM 1282 C CA . ALA A 1 161 ? 1.340 -7.498 -6.935 1.00 96.12 161 ALA A CA 1
ATOM 1283 C C . ALA A 1 161 ? 0.327 -8.436 -6.255 1.00 96.12 161 ALA A C 1
ATOM 1285 O O . ALA A 1 161 ? -0.613 -7.980 -5.614 1.00 96.12 161 ALA A O 1
ATOM 1286 N N . GLU A 1 162 ? 0.530 -9.755 -6.305 1.00 97.06 162 GLU A N 1
ATOM 1287 C CA . GLU A 1 162 ? -0.391 -10.707 -5.670 1.00 97.06 162 GLU A CA 1
ATOM 1288 C C . GLU A 1 162 ? -0.500 -10.517 -4.144 1.00 97.06 162 GLU A C 1
ATOM 1290 O O . GLU A 1 162 ? -1.628 -10.484 -3.638 1.00 97.06 162 GLU A O 1
ATOM 1295 N N . PRO A 1 163 ? 0.608 -10.345 -3.391 1.00 97.81 163 PRO A N 1
ATOM 1296 C CA . PRO A 1 163 ? 0.547 -9.948 -1.987 1.00 97.81 163 PRO A CA 1
ATOM 1297 C C . PRO A 1 163 ? -0.210 -8.639 -1.734 1.00 97.81 163 PRO A C 1
ATOM 1299 O O . PRO A 1 163 ? -1.065 -8.611 -0.848 1.00 97.81 163 PRO A O 1
ATOM 1302 N N . LEU A 1 164 ? 0.046 -7.578 -2.512 1.00 98.12 164 LEU A N 1
ATOM 1303 C CA . LEU A 1 164 ? -0.665 -6.298 -2.383 1.00 98.12 164 LEU A CA 1
ATOM 1304 C C . LEU A 1 164 ? -2.165 -6.469 -2.611 1.00 98.12 164 LEU A C 1
ATOM 1306 O O . LEU A 1 164 ? -2.973 -5.977 -1.821 1.00 98.12 164 LEU A O 1
ATOM 1310 N N . ARG A 1 165 ? -2.544 -7.224 -3.643 1.00 98.06 165 ARG A N 1
ATOM 1311 C CA . ARG A 1 165 ? -3.941 -7.547 -3.929 1.00 98.06 165 ARG A CA 1
ATOM 1312 C C . ARG A 1 165 ? -4.580 -8.336 -2.794 1.00 98.06 165 ARG A C 1
ATOM 1314 O O . ARG A 1 165 ? -5.685 -8.024 -2.375 1.00 98.06 165 ARG A O 1
ATOM 1321 N N . ASN A 1 166 ? -3.874 -9.310 -2.219 1.00 98.31 166 ASN A N 1
ATOM 1322 C CA . ASN A 1 166 ? -4.374 -10.058 -1.065 1.00 98.31 166 ASN A CA 1
ATOM 1323 C C . ASN A 1 166 ? -4.573 -9.169 0.179 1.00 98.31 166 ASN A C 1
ATOM 1325 O O . ASN A 1 166 ? -5.558 -9.343 0.900 1.00 98.31 166 ASN A O 1
ATOM 1329 N N . ILE A 1 167 ? -3.673 -8.211 0.419 1.00 98.31 167 ILE A N 1
ATOM 1330 C CA . ILE A 1 167 ? -3.822 -7.217 1.490 1.00 98.31 167 ILE A CA 1
ATOM 1331 C C . ILE A 1 167 ? -5.068 -6.353 1.237 1.00 98.31 167 ILE A C 1
ATOM 1333 O O . ILE A 1 167 ? -5.905 -6.225 2.131 1.00 98.31 167 ILE A O 1
ATOM 1337 N N . GLY A 1 168 ? -5.217 -5.823 0.019 1.00 97.88 168 GLY A N 1
ATOM 1338 C CA . GLY A 1 168 ? -6.328 -4.960 -0.392 1.00 97.88 168 GLY A CA 1
ATOM 1339 C C . GLY A 1 168 ? -7.702 -5.639 -0.404 1.00 97.88 168 GLY A C 1
ATOM 1340 O O . GLY A 1 168 ? -8.660 -5.067 0.103 1.00 97.88 168 GLY A O 1
ATOM 1341 N N . ASP A 1 169 ? -7.798 -6.866 -0.921 1.00 98.19 169 ASP A N 1
ATOM 1342 C CA . ASP A 1 169 ? -9.074 -7.570 -1.124 1.00 98.19 169 ASP A CA 1
ATOM 1343 C C . ASP A 1 169 ? -9.534 -8.385 0.087 1.00 98.19 169 ASP A C 1
ATOM 1345 O O . ASP A 1 169 ? -10.714 -8.726 0.193 1.00 98.19 169 ASP A O 1
ATOM 1349 N N . LYS A 1 170 ? -8.615 -8.772 0.980 1.00 98.00 170 LYS A N 1
ATOM 1350 C CA . LYS A 1 170 ? -8.940 -9.682 2.090 1.00 98.00 170 LYS A CA 1
ATOM 1351 C C . LYS A 1 170 ? -8.582 -9.117 3.449 1.00 98.00 170 LYS A C 1
ATOM 1353 O O . LYS A 1 170 ? -9.442 -9.071 4.324 1.00 98.00 170 LYS A O 1
ATOM 1358 N N . MET A 1 171 ? -7.330 -8.712 3.645 1.00 98.38 171 MET A N 1
ATOM 1359 C CA . MET A 1 171 ? -6.840 -8.376 4.985 1.00 98.38 171 MET A CA 1
ATOM 1360 C C . MET A 1 171 ? -7.397 -7.038 5.479 1.00 98.38 171 MET A C 1
ATOM 1362 O O . MET A 1 171 ? -7.906 -6.956 6.594 1.00 98.38 171 MET A O 1
ATOM 1366 N N . LEU A 1 172 ? -7.372 -6.002 4.638 1.00 98.25 172 LEU A N 1
ATOM 1367 C CA . LEU A 1 172 ? -7.920 -4.689 4.985 1.00 98.25 172 LEU A CA 1
ATOM 1368 C C . LEU A 1 172 ? -9.452 -4.713 5.149 1.00 98.25 172 LEU A C 1
ATOM 1370 O O . LEU A 1 172 ? -9.925 -4.169 6.145 1.00 98.25 172 LEU A O 1
ATOM 1374 N N . PRO A 1 173 ? -10.239 -5.406 4.300 1.00 98.31 173 PRO A N 1
ATOM 1375 C CA . PRO A 1 173 ? -11.665 -5.619 4.557 1.00 98.31 173 PRO A CA 1
ATOM 1376 C C . PRO A 1 173 ? -11.958 -6.401 5.846 1.00 98.31 173 PRO A C 1
ATOM 1378 O O . PRO A 1 173 ? -12.929 -6.104 6.543 1.00 98.31 173 PRO A O 1
ATOM 1381 N N . ALA A 1 174 ? -11.121 -7.381 6.207 1.00 97.81 174 ALA A N 1
ATOM 1382 C CA . ALA A 1 174 ? -11.254 -8.084 7.484 1.00 97.81 174 ALA A CA 1
ATOM 1383 C C . ALA A 1 174 ? -11.003 -7.146 8.678 1.00 97.81 174 ALA A C 1
ATOM 1385 O O . ALA A 1 174 ? -11.774 -7.158 9.642 1.00 97.81 174 ALA A O 1
ATOM 1386 N N . LEU A 1 175 ? -9.983 -6.287 8.593 1.00 98.06 175 LEU A N 1
ATOM 1387 C CA . LEU A 1 175 ? -9.730 -5.243 9.586 1.00 98.06 175 LEU A CA 1
ATOM 1388 C C . LEU A 1 175 ? -10.878 -4.223 9.649 1.00 98.06 175 LEU A C 1
ATOM 1390 O O . LEU A 1 175 ? -11.296 -3.844 10.741 1.00 98.06 175 LEU A O 1
ATOM 1394 N N . GLU A 1 176 ? -11.434 -3.817 8.508 1.00 97.81 176 GLU A N 1
ATOM 1395 C CA . GLU A 1 176 ? -12.602 -2.934 8.446 1.00 97.81 176 GLU A CA 1
ATOM 1396 C C . GLU A 1 176 ? -13.776 -3.532 9.237 1.00 97.81 176 GLU A C 1
ATOM 1398 O O . GLU A 1 176 ? -14.340 -2.876 10.116 1.00 97.81 176 GLU A O 1
ATOM 1403 N N . ALA A 1 177 ? -14.083 -4.812 9.011 1.00 97.56 177 ALA A N 1
ATOM 1404 C CA . ALA A 1 177 ? -15.122 -5.522 9.752 1.00 97.56 177 ALA A CA 1
ATOM 1405 C C . ALA A 1 177 ? -14.830 -5.586 11.265 1.00 97.56 177 ALA A C 1
ATOM 1407 O O . ALA A 1 177 ? -15.748 -5.458 12.079 1.00 97.56 177 ALA A O 1
ATOM 1408 N N . ARG A 1 178 ? -13.561 -5.740 11.675 1.00 96.50 178 ARG A N 1
ATOM 1409 C CA . ARG A 1 178 ? -13.156 -5.684 13.095 1.00 96.50 178 ARG A CA 1
ATOM 1410 C C . ARG A 1 178 ? -13.401 -4.307 13.708 1.00 96.50 178 ARG A C 1
ATOM 1412 O O . ARG A 1 178 ? -13.964 -4.229 14.799 1.00 96.50 178 ARG A O 1
ATOM 1419 N N . ILE A 1 179 ? -13.055 -3.234 12.998 1.00 96.19 179 ILE A N 1
ATOM 1420 C CA . ILE A 1 179 ? -13.289 -1.855 13.451 1.00 96.19 179 ILE A CA 1
ATOM 1421 C C . ILE A 1 179 ? -14.794 -1.571 13.574 1.00 96.19 179 ILE A C 1
ATOM 1423 O O . ILE A 1 179 ? -15.218 -0.942 14.543 1.00 96.19 179 ILE A O 1
ATOM 1427 N N . GLN A 1 180 ? -15.623 -2.080 12.657 1.00 96.69 180 GLN A N 1
ATOM 1428 C CA . GLN A 1 180 ? -17.084 -1.966 12.763 1.00 96.69 180 GLN A CA 1
ATOM 1429 C C . GLN A 1 180 ? -17.626 -2.683 14.011 1.00 96.69 180 GLN A C 1
ATOM 1431 O O . GLN A 1 180 ? -18.471 -2.139 14.723 1.00 96.69 180 GLN A O 1
ATOM 1436 N N . LEU A 1 181 ? -17.117 -3.880 14.326 1.00 95.88 181 LEU A N 1
ATOM 1437 C CA . LEU A 1 181 ? -17.467 -4.584 15.566 1.00 95.88 181 LEU A CA 1
ATOM 1438 C C . LEU A 1 181 ? -17.029 -3.798 16.810 1.00 95.88 181 LEU A C 1
ATOM 1440 O O . LEU A 1 181 ? -17.789 -3.725 17.776 1.00 95.88 181 LEU A O 1
ATOM 1444 N N . LEU A 1 182 ? -15.851 -3.168 16.774 1.00 94.81 182 LEU A N 1
ATOM 1445 C CA . LEU A 1 182 ? -15.384 -2.276 17.835 1.00 94.81 182 LEU A CA 1
ATOM 1446 C C . LEU A 1 182 ? -16.302 -1.054 18.002 1.00 94.81 182 LEU A C 1
ATOM 1448 O O . LEU A 1 182 ? -16.619 -0.700 19.134 1.00 94.81 182 LEU A O 1
ATOM 1452 N N . GLU A 1 183 ? -16.787 -0.441 16.917 1.00 94.19 183 GLU A N 1
ATOM 1453 C CA . GLU A 1 183 ? -17.755 0.665 16.997 1.00 94.19 183 GLU A CA 1
ATOM 1454 C C . GLU A 1 183 ? -19.049 0.231 17.704 1.00 94.19 183 GLU A C 1
ATOM 1456 O O . GLU A 1 183 ? -19.565 0.954 18.563 1.00 94.19 183 GLU A O 1
ATOM 1461 N N . VAL A 1 184 ? -19.558 -0.965 17.390 1.00 94.25 184 VAL A N 1
ATOM 1462 C CA . VAL A 1 184 ? -20.754 -1.531 18.036 1.00 94.25 184 VAL A CA 1
ATOM 1463 C C . VAL A 1 184 ? -20.501 -1.823 19.517 1.00 94.25 184 VAL A C 1
ATOM 1465 O O . VAL A 1 184 ? -21.322 -1.450 20.357 1.00 94.25 184 VAL A O 1
ATOM 1468 N N . ALA A 1 185 ? -19.366 -2.443 19.850 1.00 92.50 185 ALA A N 1
ATOM 1469 C CA . ALA A 1 185 ? -18.960 -2.719 21.227 1.00 92.50 185 ALA A CA 1
ATOM 1470 C C . ALA A 1 185 ? -18.854 -1.427 22.050 1.00 92.50 185 ALA A C 1
ATOM 1472 O O . ALA A 1 185 ? -19.395 -1.348 23.153 1.00 92.50 185 ALA A O 1
ATOM 1473 N N . TYR A 1 186 ? -18.233 -0.390 21.480 1.00 90.44 186 TYR A N 1
ATOM 1474 C CA . TYR A 1 186 ? -18.079 0.921 22.110 1.00 90.44 186 TYR A CA 1
ATOM 1475 C C . TYR A 1 186 ? -19.429 1.608 22.335 1.00 90.44 186 TYR A C 1
ATOM 1477 O O . TYR A 1 186 ? -19.705 2.106 23.424 1.00 90.44 186 TYR A O 1
ATOM 1485 N N . ARG A 1 187 ? -20.316 1.582 21.331 1.00 89.69 187 ARG A N 1
ATOM 1486 C CA . ARG A 1 187 ? -21.668 2.152 21.425 1.00 89.69 187 ARG A CA 1
ATOM 1487 C C . ARG A 1 187 ? -22.516 1.477 22.504 1.00 89.69 187 ARG A C 1
ATOM 1489 O O . ARG A 1 187 ? -23.298 2.157 23.162 1.00 89.69 187 ARG A O 1
ATOM 1496 N N . ASN A 1 188 ? -22.378 0.164 22.661 1.00 90.12 188 ASN A N 1
ATOM 1497 C CA . ASN A 1 188 ? -23.131 -0.618 23.640 1.00 90.12 188 ASN A CA 1
ATOM 1498 C C . ASN A 1 188 ? -22.411 -0.733 24.996 1.00 90.12 188 ASN A C 1
ATOM 1500 O O . ASN A 1 188 ? -22.952 -1.357 25.904 1.00 90.12 188 ASN A O 1
ATOM 1504 N N . GLN A 1 189 ? -21.204 -0.165 25.121 1.00 85.81 189 GLN A N 1
ATOM 1505 C CA . GLN A 1 189 ? -20.319 -0.276 26.289 1.00 85.81 189 GLN A CA 1
ATOM 1506 C C . GLN A 1 189 ? -20.104 -1.729 26.752 1.00 85.81 189 GLN A C 1
ATOM 1508 O O . GLN A 1 189 ? -19.968 -2.013 27.940 1.00 85.81 189 GLN A O 1
ATOM 1513 N N . GLN A 1 190 ? -20.069 -2.668 25.805 1.00 88.88 190 GLN A N 1
ATOM 1514 C CA . GLN A 1 190 ? -19.989 -4.097 26.084 1.00 88.88 190 GLN A CA 1
ATOM 1515 C C . GLN A 1 190 ? -18.814 -4.716 25.336 1.00 88.88 190 GLN A C 1
ATOM 1517 O O . GLN A 1 190 ? -18.684 -4.538 24.128 1.00 88.88 190 GLN A O 1
ATOM 1522 N N . SER A 1 191 ? -17.969 -5.464 26.053 1.00 88.25 191 SER A N 1
ATOM 1523 C CA . SER A 1 191 ? -16.813 -6.176 25.481 1.00 88.25 191 SER A CA 1
ATOM 1524 C C . SER A 1 191 ? -15.881 -5.279 24.646 1.00 88.25 191 SER A C 1
ATOM 1526 O O . SER A 1 191 ? -15.315 -5.720 23.642 1.00 88.25 191 SER A O 1
ATOM 1528 N N . VAL A 1 192 ? -15.723 -4.010 25.049 1.00 89.00 192 VAL A N 1
ATOM 1529 C CA . VAL A 1 192 ? -14.894 -3.023 24.335 1.00 89.00 192 VAL A CA 1
ATOM 1530 C C . VAL A 1 192 ? -13.429 -3.454 24.316 1.00 89.00 192 VAL A C 1
ATOM 1532 O O . VAL A 1 192 ? -12.813 -3.445 23.257 1.00 89.00 192 VAL A O 1
ATOM 1535 N N . GLU A 1 193 ? -12.901 -3.906 25.457 1.00 90.75 193 GLU A N 1
ATOM 1536 C CA . GLU A 1 193 ? -11.512 -4.365 25.597 1.00 90.75 193 GLU A CA 1
ATOM 1537 C C . GLU A 1 193 ? -11.187 -5.535 24.675 1.00 90.75 193 GLU A C 1
ATOM 1539 O O . GLU A 1 193 ? -10.232 -5.490 23.903 1.00 90.75 193 GLU A O 1
ATOM 1544 N N . GLU A 1 194 ? -12.034 -6.563 24.695 1.00 91.62 194 GLU A N 1
ATOM 1545 C CA . GLU A 1 194 ? -11.863 -7.738 23.849 1.00 91.62 194 GLU A CA 1
ATOM 1546 C C . GLU A 1 194 ? -11.933 -7.368 22.360 1.00 91.62 194 GLU A C 1
ATOM 1548 O O . GLU A 1 194 ? -11.138 -7.852 21.550 1.00 91.62 194 GLU A O 1
ATOM 1553 N N . SER A 1 195 ? -12.862 -6.482 21.995 1.00 92.62 195 SER A N 1
ATOM 1554 C CA . SER A 1 195 ? -13.020 -6.013 20.615 1.00 92.62 195 SER A CA 1
ATOM 1555 C C . SER A 1 195 ? -11.824 -5.173 20.165 1.00 92.62 195 SER A C 1
ATOM 1557 O O . SER A 1 195 ? -11.354 -5.334 19.037 1.00 92.62 195 SER A O 1
ATOM 1559 N N . GLN A 1 196 ? -11.290 -4.319 21.041 1.00 93.44 196 GLN A N 1
ATOM 1560 C CA . GLN A 1 196 ? -10.105 -3.512 20.763 1.00 93.44 196 GLN A CA 1
ATOM 1561 C C . GLN A 1 196 ? -8.882 -4.406 20.574 1.00 93.44 196 GLN A C 1
ATOM 1563 O O . GLN A 1 196 ? -8.212 -4.290 19.553 1.00 93.44 196 GLN A O 1
ATOM 1568 N N . LEU A 1 197 ? -8.627 -5.336 21.500 1.00 93.69 197 LEU A N 1
ATOM 1569 C CA . LEU A 1 197 ? -7.470 -6.232 21.448 1.00 93.69 197 LEU A CA 1
ATOM 1570 C C . LEU A 1 197 ? -7.454 -7.057 20.152 1.00 93.69 197 LEU A C 1
ATOM 1572 O O . LEU A 1 197 ? -6.425 -7.159 19.488 1.00 93.69 197 LEU A O 1
ATOM 1576 N N . ARG A 1 198 ? -8.615 -7.589 19.747 1.00 95.25 198 ARG A N 1
ATOM 1577 C CA . ARG A 1 198 ? -8.768 -8.315 18.476 1.00 95.25 198 ARG A CA 1
ATOM 1578 C C . ARG A 1 198 ? -8.529 -7.415 17.260 1.00 95.25 198 ARG A C 1
ATOM 1580 O O . ARG A 1 198 ? -7.937 -7.871 16.290 1.00 95.25 198 ARG A O 1
ATOM 1587 N N . THR A 1 199 ? -8.985 -6.163 17.301 1.00 96.25 199 THR A N 1
ATOM 1588 C CA . THR A 1 199 ? -8.796 -5.200 16.201 1.00 96.25 199 THR A CA 1
ATOM 1589 C C . THR A 1 199 ? -7.330 -4.790 16.066 1.00 96.25 199 THR A C 1
ATOM 1591 O O . THR A 1 199 ? -6.802 -4.768 14.960 1.00 96.25 199 THR A O 1
ATOM 1594 N N . VAL A 1 200 ? -6.656 -4.525 17.188 1.00 94.88 200 VAL A N 1
ATOM 1595 C CA . VAL A 1 200 ? -5.221 -4.212 17.240 1.00 94.88 200 VAL A CA 1
ATOM 1596 C C . VAL A 1 200 ? -4.403 -5.387 16.701 1.00 94.88 200 VAL A C 1
ATOM 1598 O O . VAL A 1 200 ? -3.569 -5.179 15.826 1.00 94.88 200 VAL A O 1
ATOM 1601 N N . ALA A 1 201 ? -4.687 -6.617 17.137 1.00 95.00 201 ALA A N 1
ATOM 1602 C CA . ALA A 1 201 ? -3.993 -7.807 16.644 1.00 95.00 201 ALA A CA 1
ATOM 1603 C C . ALA A 1 201 ? -4.173 -8.012 15.127 1.00 95.00 201 ALA A C 1
ATOM 1605 O O . ALA A 1 201 ? -3.215 -8.328 14.428 1.00 95.00 201 ALA A O 1
ATOM 1606 N N . GLU A 1 202 ? -5.381 -7.797 14.594 1.00 96.50 202 GLU A N 1
ATOM 1607 C CA . GLU A 1 202 ? -5.630 -7.871 13.147 1.00 96.50 202 GLU A CA 1
ATOM 1608 C C . GLU A 1 202 ? -4.824 -6.803 12.381 1.00 96.50 202 GLU A C 1
ATOM 1610 O O . GLU A 1 202 ? -4.244 -7.089 11.334 1.00 96.50 202 GLU A O 1
ATOM 1615 N N . GLY A 1 203 ? -4.729 -5.586 12.926 1.00 95.00 203 GLY A N 1
ATOM 1616 C CA . GLY A 1 203 ? -3.929 -4.508 12.345 1.00 95.00 203 GLY A CA 1
ATOM 1617 C C . GLY A 1 203 ? -2.422 -4.797 12.329 1.00 95.00 203 GLY A C 1
ATOM 1618 O O . GLY A 1 203 ? -1.756 -4.476 11.346 1.00 95.00 203 GLY A O 1
ATOM 1619 N N . GLU A 1 204 ? -1.884 -5.477 13.348 1.00 95.94 204 GLU A N 1
ATOM 1620 C CA . GLU A 1 204 ? -0.482 -5.933 13.363 1.00 95.94 204 GLU A CA 1
ATOM 1621 C C . GLU A 1 204 ? -0.203 -6.965 12.266 1.00 95.94 204 GLU A C 1
ATOM 1623 O O . GLU A 1 204 ? 0.826 -6.890 11.596 1.00 95.94 204 GLU A O 1
ATOM 1628 N N . VAL A 1 205 ? -1.140 -7.891 12.030 1.00 97.31 205 VAL A N 1
ATOM 1629 C CA . VAL A 1 205 ? -1.028 -8.882 10.948 1.00 97.31 205 VAL A CA 1
ATOM 1630 C C . VAL A 1 205 ? -1.002 -8.197 9.576 1.00 97.31 205 VAL A C 1
ATOM 1632 O O . VAL A 1 205 ? -0.217 -8.584 8.710 1.00 97.31 205 VAL A O 1
ATOM 1635 N N . VAL A 1 206 ? -1.822 -7.160 9.376 1.00 97.62 206 VAL A N 1
ATOM 1636 C CA . VAL A 1 206 ? -1.801 -6.340 8.152 1.00 97.62 206 VAL A CA 1
ATOM 1637 C C . VAL A 1 206 ? -0.466 -5.613 7.995 1.00 97.62 206 VAL A C 1
ATOM 1639 O O . VAL A 1 206 ? 0.134 -5.683 6.923 1.00 97.62 206 VAL A O 1
ATOM 1642 N N . LEU A 1 207 ? 0.020 -4.943 9.044 1.00 96.19 207 LEU A N 1
ATOM 1643 C CA . LEU A 1 207 ? 1.287 -4.206 9.008 1.00 96.19 207 LEU A CA 1
ATOM 1644 C C . LEU A 1 207 ? 2.474 -5.112 8.680 1.00 96.19 207 LEU A C 1
ATOM 1646 O O . LEU A 1 207 ? 3.302 -4.752 7.846 1.00 96.19 207 LEU A O 1
ATOM 1650 N N . GLU A 1 208 ? 2.535 -6.296 9.284 1.00 97.25 208 GLU A N 1
ATOM 1651 C CA . GLU A 1 208 ? 3.589 -7.269 9.006 1.00 97.25 208 GLU A CA 1
ATOM 1652 C C . GLU A 1 208 ? 3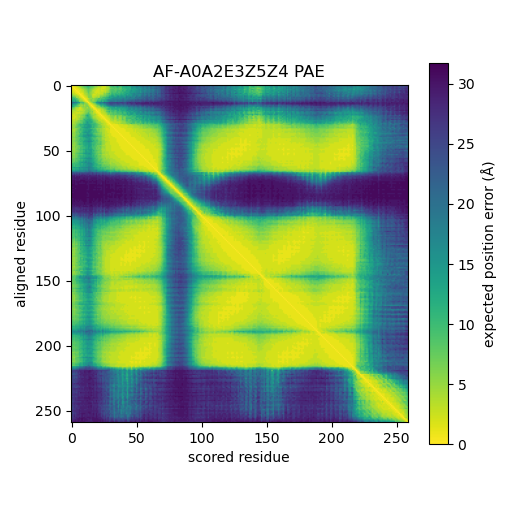.549 -7.735 7.542 1.00 97.25 208 GLU A C 1
ATOM 1654 O O . GLU A 1 208 ? 4.582 -7.767 6.875 1.00 97.25 208 GLU A O 1
ATOM 1659 N N . ALA A 1 209 ? 2.362 -8.006 6.991 1.00 96.62 209 ALA A N 1
ATOM 1660 C CA . ALA A 1 209 ? 2.228 -8.356 5.577 1.00 96.62 209 ALA A CA 1
ATOM 1661 C C . ALA A 1 209 ? 2.650 -7.207 4.643 1.00 96.62 209 ALA A C 1
ATOM 1663 O O . ALA A 1 209 ? 3.356 -7.439 3.662 1.00 96.62 209 ALA A O 1
ATOM 1664 N N . MET A 1 210 ? 2.269 -5.961 4.949 1.00 96.94 210 MET A N 1
ATOM 1665 C CA . MET A 1 210 ? 2.699 -4.791 4.174 1.00 96.94 210 MET A CA 1
ATOM 1666 C C . MET A 1 210 ? 4.220 -4.603 4.224 1.00 96.94 210 MET A C 1
ATOM 1668 O O . MET A 1 210 ? 4.843 -4.332 3.197 1.00 96.94 210 MET A O 1
ATOM 1672 N N . LYS A 1 211 ? 4.829 -4.796 5.397 1.00 94.75 211 LYS A N 1
ATOM 1673 C CA . LYS A 1 211 ? 6.279 -4.712 5.578 1.00 94.75 211 LYS A CA 1
ATOM 1674 C C . LYS A 1 211 ? 7.017 -5.775 4.768 1.00 94.75 211 LYS A C 1
ATOM 1676 O O . LYS A 1 211 ? 7.975 -5.445 4.080 1.00 94.75 211 LYS A O 1
ATOM 1681 N N . GLN A 1 212 ? 6.532 -7.016 4.768 1.00 94.19 212 GLN A N 1
ATOM 1682 C CA . GLN A 1 212 ? 7.112 -8.085 3.948 1.00 94.19 212 GLN A CA 1
ATOM 1683 C C . GLN A 1 212 ? 7.116 -7.732 2.459 1.00 94.19 212 GLN A C 1
ATOM 1685 O O . GLN A 1 212 ? 8.076 -8.038 1.756 1.00 94.19 212 GLN A O 1
ATOM 1690 N N . VAL A 1 213 ? 6.068 -7.065 1.969 1.00 94.75 213 VAL A N 1
ATOM 1691 C CA . VAL A 1 213 ? 6.023 -6.588 0.581 1.00 94.75 213 VAL A CA 1
ATOM 1692 C C . VAL A 1 213 ? 7.044 -5.475 0.335 1.00 94.75 213 VAL A C 1
ATOM 1694 O O . VAL A 1 213 ? 7.748 -5.520 -0.674 1.00 94.75 213 VAL A O 1
ATOM 1697 N N . LEU A 1 214 ? 7.174 -4.507 1.247 1.00 92.00 214 LEU A N 1
ATOM 1698 C CA . LEU A 1 214 ? 8.203 -3.462 1.151 1.00 92.00 214 LEU A CA 1
ATOM 1699 C C . LEU A 1 214 ? 9.619 -4.052 1.134 1.00 92.00 214 LEU A C 1
ATOM 1701 O O . LEU A 1 214 ? 10.438 -3.642 0.312 1.00 92.00 214 LEU A O 1
ATOM 1705 N N . ASP A 1 215 ? 9.888 -5.062 1.959 1.00 89.44 215 ASP A N 1
ATOM 1706 C CA . ASP A 1 215 ? 11.179 -5.753 1.982 1.00 89.44 215 ASP A CA 1
ATOM 1707 C C . ASP A 1 215 ? 11.487 -6.408 0.621 1.00 89.44 215 ASP A C 1
ATOM 1709 O O . ASP A 1 215 ? 12.608 -6.310 0.116 1.00 89.44 215 ASP A O 1
ATOM 1713 N N . ARG A 1 216 ? 10.476 -6.981 -0.052 1.00 87.75 216 ARG A N 1
ATOM 1714 C CA . ARG A 1 216 ? 10.618 -7.516 -1.422 1.00 87.75 216 ARG A CA 1
ATOM 1715 C C . ARG A 1 216 ? 10.885 -6.448 -2.478 1.00 87.75 216 ARG A C 1
ATOM 1717 O O . ARG A 1 216 ? 11.504 -6.758 -3.496 1.00 87.75 216 ARG A O 1
ATOM 1724 N N . MET A 1 217 ? 10.451 -5.209 -2.254 1.00 86.75 217 MET A N 1
ATOM 1725 C CA . MET A 1 217 ? 10.803 -4.074 -3.113 1.00 86.75 217 MET A CA 1
ATOM 1726 C C . MET A 1 217 ? 12.232 -3.564 -2.833 1.00 86.75 217 MET A C 1
ATOM 1728 O O . MET A 1 217 ? 12.921 -3.133 -3.758 1.00 86.75 217 MET A O 1
ATOM 1732 N N . LEU A 1 218 ? 12.688 -3.630 -1.576 1.00 69.44 218 LEU A N 1
ATOM 1733 C CA . LEU A 1 218 ? 14.013 -3.189 -1.110 1.00 69.44 218 LEU A CA 1
ATOM 1734 C C . LEU A 1 218 ?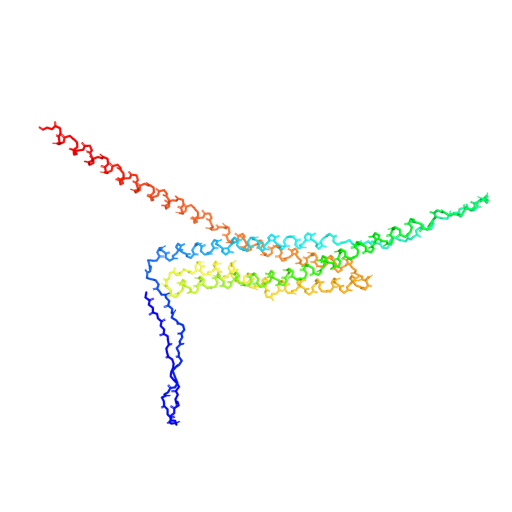 15.163 -4.087 -1.557 1.00 69.44 218 LEU A C 1
ATOM 1736 O O . LEU A 1 218 ? 16.215 -3.572 -1.942 1.00 69.44 218 LEU A O 1
ATOM 1740 N N . GLU A 1 219 ? 14.972 -5.410 -1.531 1.00 62.16 219 GLU A N 1
ATOM 1741 C CA . GLU A 1 219 ? 16.019 -6.397 -1.845 1.00 62.16 219 GLU A CA 1
ATOM 1742 C C . GLU A 1 219 ? 16.721 -6.129 -3.195 1.00 62.16 219 GLU A C 1
ATOM 1744 O O . GLU A 1 219 ? 17.861 -6.552 -3.384 1.00 62.16 219 GLU A O 1
ATOM 1749 N N . LEU A 1 220 ? 16.094 -5.395 -4.125 1.00 54.81 220 LEU A N 1
ATOM 1750 C CA . LEU A 1 220 ? 16.603 -5.201 -5.486 1.00 54.81 220 LEU A CA 1
ATOM 1751 C C . LEU A 1 220 ? 16.712 -3.733 -5.944 1.00 54.81 220 LEU A C 1
ATOM 1753 O O . LEU A 1 220 ? 17.333 -3.475 -6.977 1.00 54.81 220 LEU A O 1
ATOM 1757 N N . GLU A 1 221 ? 16.228 -2.765 -5.155 1.00 52.84 221 GLU A N 1
ATOM 1758 C CA . GLU A 1 221 ? 16.514 -1.335 -5.368 1.00 52.84 221 GLU A CA 1
ATOM 1759 C C . GLU A 1 221 ? 18.014 -1.051 -5.202 1.00 52.84 221 GLU A C 1
ATOM 1761 O O . GLU A 1 221 ? 18.585 -0.312 -5.994 1.00 52.84 221 GLU A O 1
ATOM 1766 N N . SER A 1 222 ? 18.690 -1.746 -4.278 1.00 53.03 222 SER A N 1
ATOM 1767 C CA . SER A 1 222 ? 20.145 -1.623 -4.095 1.00 53.03 222 SER A CA 1
ATOM 1768 C C . SER A 1 222 ? 20.955 -2.022 -5.339 1.00 53.03 222 SER A C 1
ATOM 1770 O O . SER A 1 222 ? 22.007 -1.443 -5.600 1.00 53.03 222 SER A O 1
ATOM 1772 N N . TYR A 1 223 ? 20.468 -2.966 -6.154 1.00 49.44 223 TYR A N 1
ATOM 1773 C CA . TYR A 1 223 ? 21.125 -3.344 -7.409 1.00 49.44 223 TYR A CA 1
ATOM 1774 C C . TYR A 1 223 ? 20.936 -2.261 -8.477 1.00 49.44 223 TYR A C 1
ATOM 1776 O O . TYR A 1 223 ? 21.896 -1.861 -9.140 1.00 49.44 223 TYR A O 1
ATOM 1784 N N . ASN A 1 224 ? 19.715 -1.741 -8.610 1.00 55.12 224 ASN A N 1
ATOM 1785 C CA . ASN A 1 224 ? 19.399 -0.723 -9.607 1.00 55.12 224 ASN A CA 1
ATOM 1786 C C . ASN A 1 224 ? 19.935 0.666 -9.238 1.00 55.12 224 ASN A C 1
ATOM 1788 O O . ASN A 1 224 ? 20.391 1.365 -10.136 1.00 55.12 224 ASN A O 1
ATOM 1792 N N . GLU A 1 225 ? 19.988 1.046 -7.958 1.00 57.06 225 GLU A N 1
ATOM 1793 C CA . GLU A 1 225 ? 20.675 2.261 -7.498 1.00 57.06 225 GLU A CA 1
ATOM 1794 C C . GLU A 1 225 ? 22.162 2.209 -7.836 1.00 57.06 225 GLU A C 1
ATOM 1796 O O . GLU A 1 225 ? 22.695 3.179 -8.367 1.00 57.06 225 GLU A O 1
ATOM 1801 N N . ILE A 1 226 ? 22.833 1.073 -7.616 1.00 55.47 226 ILE A N 1
ATOM 1802 C CA . ILE A 1 226 ? 24.237 0.899 -8.013 1.00 55.47 226 ILE A CA 1
ATOM 1803 C C . ILE A 1 226 ? 24.388 1.037 -9.536 1.00 55.47 226 ILE A C 1
ATOM 1805 O O . ILE A 1 226 ? 25.340 1.660 -10.005 1.00 55.47 226 ILE A O 1
ATOM 1809 N N . VAL A 1 227 ? 23.449 0.508 -10.324 1.00 56.56 227 VAL A N 1
ATOM 1810 C CA . VAL A 1 227 ? 23.465 0.626 -11.792 1.00 56.56 227 VAL A CA 1
ATOM 1811 C C . VAL A 1 227 ? 23.156 2.052 -12.269 1.00 56.56 227 VAL A C 1
ATOM 1813 O O . VAL A 1 227 ? 23.803 2.514 -13.207 1.00 56.56 227 VAL A O 1
ATOM 1816 N N . GLU A 1 228 ? 22.234 2.780 -11.640 1.00 61.62 228 GLU A N 1
ATOM 1817 C CA . GLU A 1 228 ? 21.969 4.205 -11.899 1.00 61.62 228 GLU A CA 1
ATOM 1818 C C . GLU A 1 228 ? 23.188 5.060 -11.538 1.00 61.62 228 GLU A C 1
ATOM 1820 O O . GLU A 1 228 ? 23.608 5.901 -12.333 1.00 61.62 228 GLU A O 1
ATOM 1825 N N . LEU A 1 229 ? 23.838 4.782 -10.406 1.00 55.25 229 LEU A N 1
ATOM 1826 C CA . LEU A 1 229 ? 25.071 5.450 -9.990 1.00 55.25 229 LEU A CA 1
ATOM 1827 C C . LEU A 1 229 ? 26.204 5.173 -10.993 1.00 55.25 229 LEU A C 1
ATOM 1829 O O . LEU A 1 229 ? 26.912 6.093 -11.404 1.00 55.25 229 LEU A O 1
ATOM 1833 N N . LEU A 1 230 ? 26.316 3.935 -11.491 1.00 53.81 230 LEU A N 1
ATOM 1834 C CA . LEU A 1 230 ? 27.231 3.573 -12.579 1.00 53.81 230 LEU A CA 1
ATOM 1835 C C . LEU A 1 230 ? 26.874 4.271 -13.902 1.00 53.81 230 LEU A C 1
ATOM 1837 O O . LEU A 1 230 ? 27.767 4.788 -14.573 1.00 53.81 230 LEU A O 1
ATOM 1841 N N . ARG A 1 231 ? 25.593 4.345 -14.288 1.00 66.19 231 ARG A N 1
ATOM 1842 C CA . ARG A 1 231 ? 25.137 5.061 -15.497 1.00 66.19 231 ARG A CA 1
ATOM 1843 C C . ARG A 1 231 ? 25.397 6.568 -15.394 1.00 66.19 231 ARG A C 1
ATOM 1845 O O . ARG A 1 231 ? 25.786 7.175 -16.394 1.00 66.19 231 ARG A O 1
ATOM 1852 N N . GLY A 1 232 ? 25.227 7.162 -14.214 1.00 72.94 232 GLY A N 1
ATOM 1853 C CA . GLY A 1 232 ? 25.581 8.550 -13.911 1.00 72.94 232 GLY A CA 1
ATOM 1854 C C . GLY A 1 232 ? 27.077 8.803 -14.093 1.00 72.94 232 GLY A C 1
ATOM 1855 O O . GLY A 1 232 ? 27.461 9.670 -14.876 1.00 72.94 232 GLY A O 1
ATOM 1856 N N . ILE A 1 233 ? 27.921 7.959 -13.488 1.00 67.75 233 ILE A N 1
ATOM 1857 C CA . ILE A 1 233 ? 29.384 8.013 -13.639 1.00 67.75 233 ILE A CA 1
ATOM 1858 C C . ILE A 1 233 ? 29.806 7.877 -15.113 1.00 67.75 233 ILE A C 1
ATOM 1860 O O . ILE A 1 233 ? 30.691 8.602 -15.571 1.00 67.75 233 ILE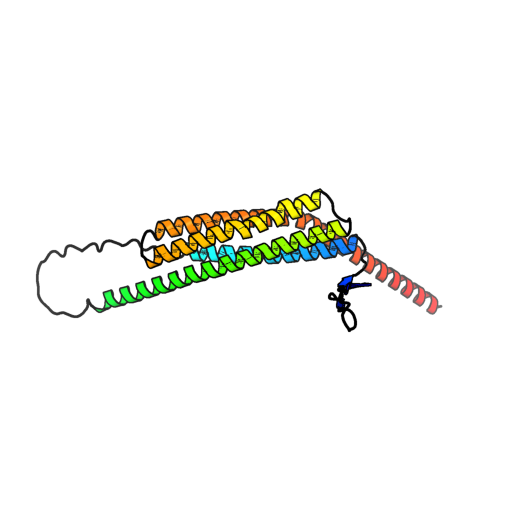 A O 1
ATOM 1864 N N . VAL A 1 234 ? 29.172 6.988 -15.886 1.00 64.44 234 VAL A N 1
ATOM 1865 C CA . VAL A 1 234 ? 29.460 6.820 -17.322 1.00 64.44 234 VAL A CA 1
ATOM 1866 C C . VAL A 1 234 ? 29.104 8.082 -18.116 1.00 64.44 234 VAL A C 1
ATOM 1868 O O . VAL A 1 234 ? 29.934 8.564 -18.889 1.00 64.44 234 VAL A O 1
ATOM 1871 N N . LYS A 1 235 ? 27.919 8.667 -17.896 1.00 76.94 235 LYS A N 1
ATOM 1872 C CA . LYS A 1 235 ? 27.507 9.924 -18.550 1.00 76.94 235 LYS A CA 1
ATOM 1873 C C . LYS A 1 235 ? 28.429 11.090 -18.193 1.00 76.94 235 LYS A C 1
ATOM 1875 O O . LYS A 1 235 ? 28.763 11.905 -19.058 1.00 76.94 235 LYS A O 1
ATOM 1880 N N . ASP A 1 236 ? 28.862 11.167 -16.940 1.00 75.12 236 ASP A N 1
ATOM 1881 C CA . ASP A 1 236 ? 29.787 12.202 -16.488 1.00 75.12 236 ASP A CA 1
ATOM 1882 C C . ASP A 1 236 ? 31.176 12.025 -17.116 1.00 75.12 236 ASP A C 1
ATOM 1884 O O . ASP A 1 236 ? 31.769 13.000 -17.586 1.00 75.12 236 ASP A O 1
ATOM 1888 N N . HIS A 1 237 ? 31.659 10.786 -17.254 1.00 58.81 237 HIS A N 1
ATOM 1889 C CA . HIS A 1 237 ? 32.889 10.483 -17.990 1.00 58.81 237 HIS A CA 1
ATOM 1890 C C . HIS A 1 237 ? 32.808 10.850 -19.479 1.00 58.81 237 HIS A C 1
ATOM 1892 O O . HIS A 1 237 ? 33.780 11.376 -20.034 1.00 58.81 237 HIS A O 1
ATOM 1898 N N . GLU A 1 238 ? 31.672 10.617 -20.138 1.00 72.62 238 GLU A N 1
ATOM 1899 C CA . GLU A 1 238 ? 31.462 11.014 -21.536 1.00 72.62 238 GLU A CA 1
ATOM 1900 C C . GLU A 1 238 ? 31.478 12.536 -21.708 1.00 72.62 238 GLU A C 1
ATOM 1902 O O . GLU A 1 238 ? 32.182 13.048 -22.586 1.00 72.62 238 GLU A O 1
ATOM 1907 N N . LYS A 1 239 ? 30.798 13.277 -20.822 1.00 80.12 239 LYS A N 1
ATOM 1908 C CA . LYS A 1 239 ? 30.849 14.748 -20.799 1.00 80.12 239 LYS A CA 1
ATOM 1909 C C . LYS A 1 239 ? 32.265 15.271 -20.560 1.00 80.12 239 LYS A C 1
ATOM 1911 O O . LYS A 1 239 ? 32.700 16.196 -21.248 1.00 80.12 239 LYS A O 1
ATOM 1916 N N . LEU A 1 240 ? 33.013 14.675 -19.631 1.00 74.38 240 LEU A N 1
ATOM 1917 C CA . LEU A 1 240 ? 34.391 15.081 -19.336 1.00 74.38 240 LEU A CA 1
ATOM 1918 C C . LEU A 1 240 ? 35.317 14.866 -20.548 1.00 74.38 240 LEU A C 1
ATOM 1920 O O . LEU A 1 240 ? 36.176 15.701 -20.856 1.00 74.38 240 LEU A O 1
ATOM 1924 N N . LYS A 1 241 ? 35.121 13.759 -21.273 1.00 74.56 241 LYS A N 1
ATOM 1925 C CA . LYS A 1 241 ? 35.853 13.421 -22.503 1.00 74.56 241 LYS A CA 1
ATOM 1926 C C . LYS A 1 241 ? 35.519 14.378 -23.651 1.00 74.56 241 LYS A C 1
ATOM 1928 O O . LYS A 1 241 ? 36.413 14.807 -24.382 1.00 74.56 241 LYS A O 1
ATOM 1933 N N . GLU A 1 242 ? 34.249 14.741 -23.803 1.00 85.75 242 GLU A N 1
ATOM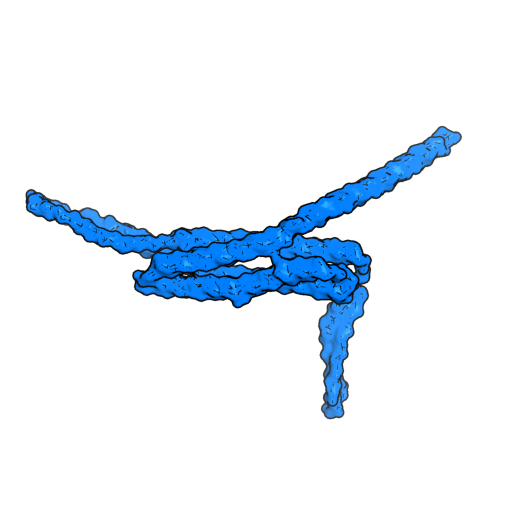 1934 C CA . GLU A 1 242 ? 33.778 15.767 -24.742 1.00 85.75 242 GLU A CA 1
ATOM 1935 C C . GLU A 1 242 ? 34.429 17.134 -24.466 1.00 85.75 242 GLU A C 1
ATOM 1937 O O . GLU A 1 242 ? 34.969 17.763 -25.385 1.00 85.75 242 GLU A O 1
ATOM 1942 N N . LEU A 1 243 ? 34.440 17.566 -23.198 1.00 81.56 243 LEU A N 1
ATOM 1943 C CA . LEU A 1 243 ? 35.028 18.835 -22.758 1.00 81.56 243 LEU A CA 1
ATOM 1944 C C . LEU A 1 243 ? 36.538 18.885 -23.011 1.00 81.56 243 LEU A C 1
ATOM 1946 O O . LEU A 1 243 ? 37.021 19.802 -23.674 1.00 81.56 243 LEU A O 1
ATOM 1950 N N . THR A 1 244 ? 37.285 17.858 -22.602 1.00 82.06 244 THR A N 1
ATOM 1951 C CA . THR A 1 244 ? 38.737 17.788 -22.856 1.00 82.06 244 THR A CA 1
ATOM 1952 C C . THR A 1 244 ? 39.072 17.721 -24.347 1.00 82.06 244 THR A C 1
ATOM 1954 O O . THR A 1 244 ? 40.057 18.314 -24.793 1.00 82.06 244 THR A O 1
ATOM 1957 N N . LYS A 1 245 ? 38.250 17.050 -25.164 1.00 81.88 245 LYS A N 1
ATOM 1958 C CA . LYS A 1 245 ? 38.423 17.029 -26.626 1.00 81.88 245 LYS A CA 1
ATOM 1959 C C . LYS A 1 245 ? 38.124 18.390 -27.264 1.00 81.88 245 LYS A C 1
ATOM 1961 O O . LYS A 1 245 ? 38.720 18.717 -28.294 1.00 81.88 245 LYS A O 1
ATOM 1966 N N . LYS A 1 246 ? 37.203 19.180 -26.705 1.00 85.50 246 LYS A N 1
ATOM 1967 C CA . LYS A 1 246 ? 36.972 20.575 -27.118 1.00 85.50 246 LYS A CA 1
ATOM 1968 C C . LYS A 1 246 ? 38.148 21.468 -26.727 1.00 85.50 246 LYS A C 1
ATOM 1970 O O . LYS A 1 246 ? 38.679 22.132 -27.611 1.00 85.50 246 LYS A O 1
ATOM 1975 N N . GLU A 1 247 ? 38.624 21.399 -25.485 1.00 82.12 247 GLU A N 1
ATOM 1976 C CA . GLU A 1 247 ? 39.773 22.194 -25.029 1.00 82.12 247 GLU A CA 1
ATOM 1977 C C . GLU A 1 247 ? 41.051 21.897 -25.820 1.00 82.12 247 GLU A C 1
ATOM 1979 O O . GLU A 1 247 ? 41.742 22.818 -26.249 1.00 82.12 247 GLU A O 1
ATOM 1984 N N . ARG A 1 248 ? 41.356 20.617 -26.086 1.00 75.12 248 ARG A N 1
ATOM 1985 C CA . ARG A 1 248 ? 42.513 20.241 -26.919 1.00 75.12 248 ARG A CA 1
ATOM 1986 C C . ARG A 1 248 ? 42.404 20.803 -28.335 1.00 75.12 248 ARG A C 1
ATOM 1988 O O . ARG A 1 248 ? 43.398 21.270 -28.877 1.00 75.12 248 ARG A O 1
ATOM 1995 N N . ARG A 1 249 ? 41.204 20.794 -28.928 1.00 82.00 249 ARG A N 1
ATOM 1996 C CA . ARG A 1 249 ? 40.963 21.403 -30.248 1.00 82.00 249 ARG A CA 1
ATOM 1997 C C . ARG A 1 249 ? 41.103 22.924 -30.215 1.00 82.00 249 ARG A C 1
ATOM 1999 O O . ARG A 1 249 ? 41.631 23.483 -31.167 1.00 82.00 249 ARG A O 1
ATOM 2006 N N . GLN A 1 250 ? 40.658 23.580 -29.146 1.00 85.06 250 GLN A N 1
ATOM 2007 C CA . GLN A 1 250 ? 40.819 25.024 -28.961 1.00 85.06 250 GLN A CA 1
ATOM 2008 C C . GLN A 1 250 ? 42.290 25.419 -28.801 1.00 85.06 250 GLN A C 1
ATOM 2010 O O . GLN A 1 250 ? 42.736 26.318 -29.503 1.00 85.06 250 GLN A O 1
ATOM 2015 N N . LYS A 1 251 ? 43.058 24.700 -27.970 1.00 78.69 251 LYS A N 1
ATOM 2016 C CA . LYS A 1 251 ? 44.507 24.916 -27.814 1.00 78.69 251 LYS A CA 1
ATOM 2017 C C . LYS A 1 251 ? 45.290 24.672 -29.103 1.00 78.69 251 LYS A C 1
ATOM 2019 O O . LYS A 1 251 ? 46.217 25.408 -29.402 1.00 78.69 251 LYS A O 1
ATOM 2024 N N . LEU A 1 252 ? 44.934 23.643 -29.874 1.00 80.56 252 LEU A N 1
ATOM 2025 C CA . LEU A 1 252 ? 45.572 23.404 -31.171 1.00 80.56 252 LEU A CA 1
ATOM 2026 C C . LEU A 1 252 ? 45.272 24.534 -32.159 1.00 80.56 252 LEU A C 1
ATOM 2028 O O . LEU A 1 252 ? 46.178 24.967 -32.857 1.00 80.56 252 LEU A O 1
ATOM 2032 N N . ARG A 1 253 ? 44.030 25.037 -32.190 1.00 78.94 253 ARG A N 1
ATOM 2033 C CA . ARG A 1 253 ? 43.658 26.183 -33.034 1.00 78.94 253 ARG A CA 1
ATOM 2034 C C . ARG A 1 253 ? 44.400 27.458 -32.640 1.00 78.94 253 ARG A C 1
ATOM 2036 O O . ARG A 1 253 ? 44.971 28.082 -33.518 1.00 78.94 253 ARG A O 1
ATOM 2043 N N . SER A 1 254 ? 44.487 27.784 -31.350 1.00 81.00 254 SER A N 1
ATOM 2044 C CA . SER A 1 254 ? 45.220 28.979 -30.911 1.00 81.00 254 SER A CA 1
ATOM 2045 C C . SER A 1 254 ? 46.712 28.925 -31.259 1.00 81.00 254 SER A C 1
ATOM 2047 O O . SER A 1 254 ? 47.284 29.940 -31.613 1.00 81.00 254 SER A O 1
ATOM 2049 N N . LEU A 1 255 ? 47.343 27.744 -31.227 1.00 80.56 255 LEU A N 1
ATOM 2050 C CA . LEU A 1 255 ? 48.749 27.581 -31.634 1.00 80.56 255 LEU A CA 1
ATOM 2051 C C . LEU A 1 255 ? 48.969 27.669 -33.156 1.00 80.56 255 LEU A C 1
ATOM 2053 O O . LEU A 1 255 ? 50.087 27.923 -33.600 1.00 80.56 255 LEU A O 1
ATOM 2057 N N . LEU A 1 256 ? 47.928 27.408 -33.949 1.00 75.88 256 LEU A N 1
ATOM 2058 C CA . LEU A 1 256 ? 47.941 27.542 -35.408 1.00 75.88 256 LEU A CA 1
ATOM 2059 C C . LEU A 1 256 ? 47.666 28.983 -35.860 1.00 75.88 256 LEU A C 1
ATOM 2061 O O . LEU A 1 256 ? 48.154 29.357 -36.918 1.00 75.88 256 LEU A O 1
ATOM 2065 N N . ASP A 1 257 ? 46.922 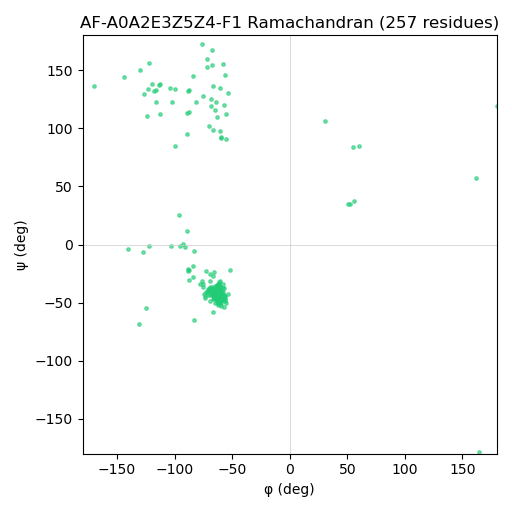29.761 -35.070 1.00 72.62 257 ASP A N 1
ATOM 2066 C CA . ASP A 1 257 ? 46.635 31.179 -35.332 1.00 72.62 257 ASP A CA 1
ATOM 2067 C C . ASP A 1 257 ? 47.758 32.123 -34.831 1.00 72.62 257 ASP A C 1
ATOM 2069 O O . ASP A 1 257 ? 47.842 33.262 -35.283 1.00 72.62 257 ASP A O 1
ATOM 2073 N N . ASP A 1 258 ? 48.630 31.652 -33.926 1.00 58.44 258 ASP A N 1
ATOM 2074 C CA . ASP A 1 258 ? 49.794 32.386 -33.386 1.00 58.44 258 ASP A CA 1
ATOM 2075 C C . ASP A 1 258 ? 51.100 32.206 -34.213 1.00 58.44 258 ASP A C 1
ATOM 2077 O O . ASP A 1 258 ? 52.180 32.592 -33.755 1.00 58.44 258 ASP A O 1
ATOM 2081 N N . ASN A 1 259 ? 51.032 31.632 -35.424 1.00 45.25 259 ASN A N 1
ATOM 2082 C CA . ASN A 1 259 ? 52.135 31.571 -36.407 1.00 45.25 259 ASN A CA 1
ATOM 2083 C C . ASN A 1 259 ? 51.768 32.308 -37.700 1.00 45.25 259 ASN A C 1
ATOM 2085 O O . ASN A 1 259 ? 52.702 32.829 -38.352 1.00 45.25 259 ASN A O 1
#

Nearest PDB structures (foldseek):
  4dzv-assembly1_A  TM=2.109E-01  e=1.638E-01  synthetic construct
  6h2d-assembly1_R  TM=2.944E-01  e=1.006E+00  Aeromonas hydrophila subsp. hydrophila AL09-71
  6h2e-assembly1_Q-2  TM=2.312E-01  e=4.166E-01  Aeromonas hydrophila subsp. hydrophila AL09-71
  6grj-assembly1_D  TM=2.657E-01  e=4.769E+00  Aeromonas hydrophila